Protein AF-A0A7K4FUE3-F1 (afdb_monomer_lite)

Secondary structure (DSSP, 8-state):
-HHHHHHHHHHHHHHHH-TT-SS-----HHHHHHSPEEETTEEGGGB--B-----------HHHHHHH-SS--EEEEEEEEE----TT--HHHHHHHHHH-S---SEEEE--SBHHHHHHHHHHTTPPTT-TTTTGGGS-B-TT-IIIII-B-GGGHHHHHHHHHHHHHHT--SSS----SEEEEEEEEGGGTEEEEEEEE-

Radius of gyration: 16.33 Å; chains: 1; bounding box: 40×31×49 Å

pLDDT: mean 95.99, std 2.75, range [81.12, 98.56]

Structure (mmCIF, N/CA/C/O backbone):
data_AF-A0A7K4FUE3-F1
#
_entry.id   AF-A0A7K4FUE3-F1
#
loop_
_atom_site.group_PDB
_atom_site.id
_atom_site.type_symbol
_atom_site.label_atom_id
_atom_site.label_alt_id
_atom_site.label_comp_id
_atom_site.label_asym_id
_atom_site.label_entity_id
_atom_site.label_seq_id
_atom_site.pdbx_PDB_ins_code
_atom_site.Cartn_x
_atom_site.Cartn_y
_atom_site.Cartn_z
_atom_site.occupancy
_atom_site.B_iso_or_equiv
_atom_site.auth_seq_id
_atom_site.auth_comp_id
_atom_site.auth_asym_id
_atom_site.auth_atom_id
_atom_site.pdbx_PDB_model_num
ATOM 1 N N . TYR A 1 1 ? 15.589 -2.933 -16.780 1.00 88.81 1 TYR A N 1
ATOM 2 C CA . TYR A 1 1 ? 14.125 -2.758 -16.691 1.00 88.81 1 TYR A CA 1
ATOM 3 C C . TYR A 1 1 ? 13.435 -3.934 -16.000 1.00 88.81 1 TYR A C 1
ATOM 5 O O . TYR A 1 1 ? 12.451 -3.694 -15.318 1.00 88.81 1 TYR A O 1
ATOM 13 N N . ASP A 1 2 ? 13.961 -5.166 -16.091 1.00 91.50 2 ASP A N 1
ATOM 14 C CA . ASP A 1 2 ? 13.338 -6.349 -15.463 1.00 91.50 2 ASP A CA 1
ATOM 15 C C . ASP A 1 2 ? 12.994 -6.171 -13.977 1.00 91.50 2 ASP A C 1
ATOM 17 O O . ASP A 1 2 ? 11.925 -6.599 -13.562 1.00 91.50 2 ASP A O 1
ATOM 21 N N . TYR A 1 3 ? 13.839 -5.460 -13.223 1.00 93.94 3 TYR A N 1
ATOM 22 C CA . TYR A 1 3 ? 13.590 -5.101 -11.823 1.00 93.94 3 TYR A CA 1
ATOM 23 C C . TYR A 1 3 ? 12.220 -4.435 -11.585 1.00 93.94 3 TYR A C 1
ATOM 25 O O . TYR A 1 3 ? 11.471 -4.858 -10.713 1.00 93.94 3 TYR A O 1
ATOM 33 N N . PHE A 1 4 ? 11.851 -3.429 -12.387 1.00 95.50 4 PHE A N 1
ATOM 34 C CA . PHE A 1 4 ? 10.572 -2.723 -12.228 1.00 95.50 4 PHE A CA 1
ATOM 35 C C . PHE A 1 4 ? 9.402 -3.480 -12.852 1.00 95.50 4 PHE A C 1
ATOM 37 O O . PHE A 1 4 ? 8.298 -3.448 -12.317 1.00 95.50 4 PHE A O 1
ATOM 44 N N . ALA A 1 5 ? 9.647 -4.197 -13.951 1.00 96.25 5 ALA A N 1
ATOM 45 C CA . ALA A 1 5 ? 8.607 -4.859 -14.733 1.00 96.25 5 ALA A CA 1
ATOM 46 C C . ALA A 1 5 ? 7.863 -5.972 -13.968 1.00 96.25 5 ALA A C 1
ATOM 48 O O . ALA A 1 5 ? 6.750 -6.333 -14.349 1.00 96.25 5 ALA A O 1
ATOM 49 N N . GLN A 1 6 ? 8.448 -6.501 -12.890 1.00 95.75 6 GLN A N 1
ATOM 50 C CA . GLN A 1 6 ? 7.789 -7.474 -12.012 1.00 95.75 6 GLN A CA 1
ATOM 51 C C . GLN A 1 6 ? 6.660 -6.851 -11.183 1.00 95.75 6 GLN A C 1
ATOM 53 O O . GLN A 1 6 ? 5.654 -7.513 -10.928 1.00 95.75 6 GLN A O 1
ATOM 58 N N . TRP A 1 7 ? 6.791 -5.580 -10.783 1.00 98.00 7 TRP A N 1
ATOM 59 C CA . TRP A 1 7 ? 5.820 -4.940 -9.895 1.00 98.00 7 TRP A CA 1
ATOM 60 C C . TRP A 1 7 ? 4.413 -4.876 -10.510 1.00 98.00 7 TRP A C 1
ATOM 62 O O . TRP A 1 7 ? 3.476 -5.374 -9.880 1.00 98.00 7 TRP A O 1
ATOM 72 N N . PRO A 1 8 ? 4.220 -4.378 -11.751 1.00 98.31 8 PRO A N 1
ATOM 73 C CA . PRO A 1 8 ? 2.896 -4.356 -12.363 1.00 98.31 8 PRO A CA 1
ATOM 74 C C . PRO A 1 8 ? 2.295 -5.749 -12.560 1.00 98.31 8 PRO A C 1
ATOM 76 O O . PRO A 1 8 ? 1.100 -5.915 -12.347 1.00 98.31 8 PRO A O 1
ATOM 79 N N . VAL A 1 9 ? 3.101 -6.763 -12.907 1.00 97.81 9 VAL A N 1
ATOM 80 C CA . VAL A 1 9 ? 2.629 -8.157 -13.034 1.00 97.81 9 VAL A CA 1
ATOM 81 C C . VAL A 1 9 ? 1.998 -8.627 -11.722 1.00 97.81 9 VAL A C 1
ATOM 83 O O . VAL A 1 9 ? 0.900 -9.188 -11.721 1.00 97.81 9 VAL A O 1
ATOM 86 N N . TYR A 1 10 ? 2.661 -8.346 -10.599 1.00 96.94 10 TYR A N 1
ATOM 87 C CA . TYR A 1 10 ? 2.185 -8.721 -9.272 1.00 96.94 10 TYR A CA 1
ATOM 88 C C . TYR A 1 10 ? 0.903 -7.977 -8.883 1.00 96.94 10 TYR A C 1
ATOM 90 O O . TYR A 1 10 ? -0.082 -8.584 -8.463 1.00 96.94 10 TYR A O 1
ATOM 98 N N . MET A 1 11 ? 0.882 -6.664 -9.108 1.00 98.31 11 MET A N 1
ATOM 99 C CA . MET A 1 11 ? -0.270 -5.821 -8.798 1.00 98.31 11 MET A CA 1
ATOM 100 C C . MET A 1 11 ? -1.504 -6.174 -9.636 1.00 98.31 11 MET A C 1
ATOM 102 O O . MET A 1 11 ? -2.613 -6.243 -9.111 1.00 98.31 11 MET A O 1
ATOM 106 N N . HIS A 1 12 ? -1.325 -6.464 -10.926 1.00 98.50 12 HIS A N 1
ATOM 107 C CA . HIS A 1 12 ? -2.408 -6.894 -11.812 1.00 98.50 12 HIS A CA 1
ATOM 108 C C . HIS A 1 12 ? -2.938 -8.289 -11.478 1.00 98.50 12 HIS A C 1
ATOM 110 O O . HIS A 1 12 ? -4.134 -8.534 -11.629 1.00 98.50 12 HIS A O 1
ATOM 116 N N . LYS A 1 13 ? -2.089 -9.201 -10.985 1.00 97.94 13 LYS A N 1
ATOM 117 C CA . LYS A 1 13 ? -2.547 -10.496 -10.464 1.00 97.94 13 LYS A CA 1
ATOM 118 C C . LYS A 1 13 ? -3.545 -10.283 -9.324 1.00 97.94 13 LYS A C 1
ATOM 120 O O . LYS A 1 13 ? -4.678 -10.745 -9.422 1.00 97.94 13 LYS A O 1
ATOM 125 N N . TYR A 1 14 ? -3.169 -9.520 -8.299 1.00 98.00 14 TYR A N 1
ATOM 126 C CA . TYR A 1 14 ? -4.047 -9.238 -7.158 1.00 98.00 14 TYR A CA 1
ATOM 127 C C . TYR A 1 14 ? -5.279 -8.414 -7.538 1.00 98.00 14 TYR A C 1
ATOM 129 O O . TYR A 1 14 ? -6.395 -8.731 -7.127 1.00 98.00 14 TYR A O 1
ATOM 137 N N . GLY A 1 15 ? -5.109 -7.398 -8.383 1.00 98.19 15 GLY A N 1
ATOM 138 C CA . GLY A 1 15 ? -6.218 -6.575 -8.852 1.00 98.19 15 GLY A CA 1
ATOM 139 C C . GLY A 1 15 ? -7.218 -7.337 -9.720 1.00 98.19 15 GLY A C 1
ATOM 140 O O . GLY A 1 15 ? -8.406 -7.036 -9.670 1.00 98.19 15 GLY A O 1
ATOM 141 N N . SER A 1 16 ? -6.789 -8.372 -10.450 1.00 98.31 16 SER A N 1
ATOM 142 C CA . SER A 1 16 ? -7.703 -9.232 -11.216 1.00 98.31 16 SER A CA 1
ATOM 143 C C . SER A 1 16 ? -8.672 -10.030 -10.335 1.00 98.31 16 SER A C 1
ATOM 145 O O . SER A 1 16 ? -9.778 -10.344 -10.773 1.00 98.31 16 SER A O 1
ATOM 147 N N . GLU A 1 17 ? -8.292 -10.297 -9.083 1.00 97.69 17 GLU A N 1
ATOM 148 C CA . GLU A 1 17 ? -9.132 -10.954 -8.075 1.00 97.69 17 GLU A CA 1
ATOM 149 C C . GLU A 1 17 ? -10.005 -9.943 -7.308 1.00 97.69 17 GLU A C 1
ATOM 151 O O . GLU A 1 17 ? -10.974 -10.326 -6.655 1.00 97.69 17 GLU A O 1
ATOM 156 N N . ASN A 1 18 ? -9.690 -8.645 -7.375 1.00 98.06 18 ASN A N 1
ATOM 157 C CA . ASN A 1 18 ? -10.381 -7.607 -6.619 1.00 98.06 18 ASN A CA 1
ATOM 158 C C . ASN A 1 18 ? -11.614 -7.073 -7.385 1.00 98.06 18 ASN A C 1
ATOM 160 O O . ASN A 1 18 ? -11.470 -6.361 -8.385 1.00 98.06 18 ASN A O 1
ATOM 164 N N . PRO A 1 19 ? -12.854 -7.309 -6.906 1.00 97.00 19 PRO A N 1
ATOM 165 C CA . PRO A 1 19 ? -14.062 -6.819 -7.569 1.00 97.00 19 PRO A CA 1
ATOM 166 C C . PRO A 1 19 ? -14.173 -5.290 -7.580 1.00 97.00 19 PRO A C 1
ATOM 168 O O . PRO A 1 19 ? -14.970 -4.753 -8.352 1.00 97.00 19 PRO A O 1
ATOM 171 N N . TYR A 1 20 ? -13.385 -4.579 -6.775 1.00 96.31 20 TYR A N 1
ATOM 172 C CA . TYR A 1 20 ? -13.354 -3.122 -6.760 1.00 96.31 20 TYR A CA 1
ATOM 173 C C . TYR A 1 20 ? -12.311 -2.532 -7.718 1.00 96.31 20 TYR A C 1
ATOM 175 O O . TYR A 1 20 ? -12.373 -1.335 -7.989 1.00 96.31 20 TYR A O 1
ATOM 183 N N . ALA A 1 21 ? -11.376 -3.329 -8.248 1.00 97.81 21 ALA A N 1
ATOM 184 C CA . ALA A 1 21 ? -10.308 -2.832 -9.112 1.00 97.81 21 ALA A CA 1
ATOM 185 C C . ALA A 1 21 ? -10.820 -2.187 -10.402 1.00 97.81 21 ALA A C 1
ATOM 187 O O . ALA A 1 21 ? -11.772 -2.658 -11.018 1.00 97.81 21 ALA A O 1
ATOM 188 N N . TYR A 1 22 ? -10.170 -1.099 -10.813 1.00 98.00 22 TYR A N 1
ATOM 189 C CA . TYR A 1 22 ? -10.453 -0.442 -12.084 1.00 98.00 22 TYR A CA 1
ATOM 190 C C . TYR A 1 22 ? -9.983 -1.299 -13.268 1.00 98.00 22 TYR A C 1
ATOM 192 O O . TYR A 1 22 ? -10.738 -1.527 -14.212 1.00 98.00 22 TYR A O 1
ATOM 200 N N . LEU A 1 23 ? -8.763 -1.837 -13.187 1.00 97.94 23 LEU A N 1
ATOM 201 C CA . LEU A 1 23 ? -8.222 -2.784 -14.159 1.00 97.94 23 LEU A CA 1
ATOM 202 C C . LEU A 1 23 ? -8.322 -4.196 -13.574 1.00 97.94 23 LEU A C 1
ATOM 204 O O . LEU A 1 23 ? -7.645 -4.514 -12.601 1.00 97.94 23 LEU A O 1
ATOM 208 N N . LYS A 1 24 ? -9.179 -5.039 -14.159 1.00 97.00 24 LYS A N 1
ATOM 209 C CA . LYS A 1 24 ? -9.483 -6.398 -13.668 1.00 97.00 24 LYS A CA 1
ATOM 210 C C . LYS A 1 24 ? -8.946 -7.478 -14.598 1.00 97.00 24 LYS A C 1
ATOM 212 O O . LYS A 1 24 ? -9.693 -8.318 -15.095 1.00 97.00 24 LYS A O 1
ATOM 217 N N . PHE A 1 25 ? -7.656 -7.420 -14.895 1.00 97.81 25 PHE A N 1
ATOM 218 C CA . PHE A 1 25 ? -7.007 -8.408 -15.747 1.00 97.81 25 PHE A CA 1
ATOM 219 C C . PHE A 1 25 ? -5.550 -8.613 -15.326 1.00 97.81 25 PHE A C 1
ATOM 221 O O . PHE A 1 25 ? -4.880 -7.634 -14.978 1.00 97.81 25 PHE A O 1
ATOM 228 N N . PRO A 1 26 ? -5.047 -9.859 -15.376 1.00 97.81 26 PRO A N 1
ATOM 229 C CA . PRO A 1 26 ? -3.630 -10.127 -15.201 1.00 97.81 26 PRO A CA 1
ATOM 230 C C . PRO A 1 26 ? -2.842 -9.631 -16.420 1.00 97.81 26 PRO A C 1
ATOM 232 O O . PRO A 1 26 ? -3.367 -9.563 -17.533 1.00 97.81 26 PRO A O 1
ATOM 235 N N . VAL A 1 27 ? -1.559 -9.338 -16.222 1.00 97.81 27 VAL A N 1
ATOM 236 C CA . VAL A 1 27 ? -0.607 -9.048 -17.304 1.00 97.81 27 VAL A CA 1
ATOM 237 C C . VAL A 1 27 ? 0.638 -9.898 -17.121 1.00 97.81 27 VAL A C 1
ATOM 239 O O . VAL A 1 27 ? 1.004 -10.224 -15.994 1.00 97.81 27 VAL A O 1
ATOM 242 N N . ASP A 1 28 ? 1.291 -10.263 -18.221 1.00 97.81 28 ASP A N 1
ATOM 243 C CA . ASP A 1 28 ? 2.565 -10.974 -18.178 1.00 97.81 28 ASP A CA 1
ATOM 244 C C . ASP A 1 28 ? 3.759 -10.022 -18.356 1.00 97.81 28 ASP A C 1
ATOM 246 O O . ASP A 1 28 ? 3.634 -8.865 -18.773 1.00 97.81 28 ASP A O 1
ATOM 250 N N . LEU A 1 29 ? 4.952 -10.520 -18.026 1.00 97.50 29 LEU A N 1
ATOM 251 C CA . LEU A 1 29 ? 6.186 -9.737 -18.078 1.00 97.50 29 LEU A CA 1
ATOM 252 C C . LEU A 1 29 ? 6.488 -9.225 -19.494 1.00 97.50 29 LEU A C 1
ATOM 254 O O . LEU A 1 29 ? 7.006 -8.121 -19.657 1.00 97.50 29 LEU A O 1
ATOM 258 N N . LYS A 1 30 ? 6.166 -10.014 -20.527 1.00 98.00 30 LYS A N 1
ATOM 259 C CA . LYS A 1 30 ? 6.371 -9.623 -21.925 1.00 98.00 30 LYS A CA 1
ATOM 260 C C . LYS A 1 30 ? 5.514 -8.405 -22.268 1.00 98.00 30 LYS A C 1
ATOM 262 O O . LYS A 1 30 ? 6.044 -7.418 -22.768 1.00 98.00 30 LYS A O 1
ATOM 267 N N . THR A 1 31 ? 4.23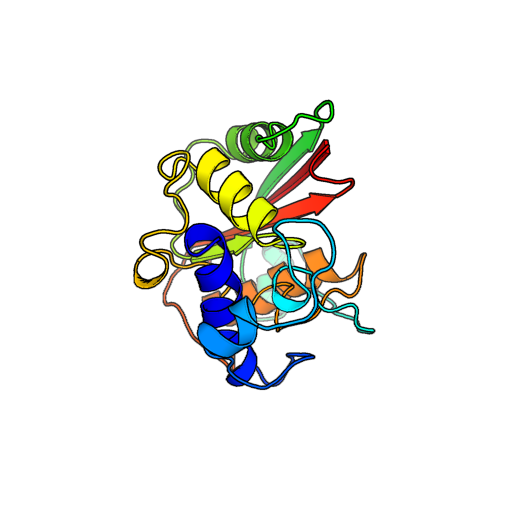2 -8.447 -21.919 1.00 98.06 31 THR A N 1
ATOM 268 C CA . THR A 1 31 ? 3.271 -7.360 -22.124 1.00 98.06 31 THR A CA 1
ATOM 269 C C . THR A 1 31 ? 3.741 -6.086 -21.437 1.00 98.06 31 THR A C 1
ATOM 271 O O . THR A 1 31 ? 3.777 -5.032 -22.067 1.00 98.06 31 THR A O 1
ATOM 274 N N . VAL A 1 32 ? 4.189 -6.172 -20.180 1.00 98.19 32 VAL A N 1
ATOM 275 C CA . VAL A 1 32 ? 4.735 -5.014 -19.454 1.00 98.19 32 VAL A CA 1
ATOM 276 C C . VAL A 1 32 ? 5.953 -4.435 -20.183 1.00 98.19 32 VAL A C 1
ATOM 278 O O . VAL A 1 32 ? 5.987 -3.236 -20.465 1.00 98.19 32 VAL A O 1
ATOM 281 N N . LYS A 1 33 ? 6.911 -5.282 -20.581 1.00 97.56 33 LYS A N 1
ATOM 282 C CA . LYS A 1 33 ? 8.150 -4.887 -21.277 1.00 97.56 33 LYS A CA 1
ATOM 283 C C . LYS A 1 33 ? 7.958 -4.361 -22.694 1.00 97.56 33 LYS A C 1
ATOM 285 O O . LYS A 1 33 ? 8.812 -3.613 -23.158 1.00 97.56 33 LYS A O 1
ATOM 290 N N . GLU A 1 34 ? 6.886 -4.735 -23.376 1.00 97.50 34 GLU A N 1
ATOM 291 C CA . GLU A 1 34 ? 6.583 -4.286 -24.741 1.00 97.50 34 GLU A CA 1
ATOM 292 C C . GLU A 1 34 ? 5.573 -3.129 -24.771 1.00 97.50 34 GLU A C 1
ATOM 294 O O . GLU A 1 34 ? 5.392 -2.495 -25.808 1.00 97.50 34 GLU A O 1
ATOM 299 N N . SER A 1 35 ? 4.952 -2.807 -23.632 1.00 98.00 35 SER A N 1
ATOM 300 C CA . SER A 1 35 ? 3.953 -1.743 -23.524 1.00 98.00 35 SER A CA 1
ATOM 301 C C . SER A 1 35 ? 4.510 -0.346 -23.811 1.00 98.00 35 SER A C 1
ATOM 303 O O . SER A 1 35 ? 5.719 -0.122 -23.798 1.00 98.00 35 SER A O 1
ATOM 305 N N . GLN A 1 36 ? 3.629 0.620 -24.074 1.00 98.19 36 GLN A N 1
ATOM 306 C CA . GLN A 1 36 ? 4.021 1.982 -24.439 1.00 98.19 36 GLN A CA 1
ATOM 307 C C . GLN A 1 36 ? 5.024 2.591 -23.444 1.00 98.19 36 GLN A C 1
ATOM 309 O O . GLN A 1 36 ? 4.783 2.614 -22.235 1.00 98.19 36 GLN A O 1
ATOM 314 N N . LEU A 1 37 ? 6.130 3.122 -23.972 1.00 98.06 37 LEU A N 1
ATOM 315 C CA . LEU A 1 37 ? 7.091 3.902 -23.198 1.00 98.06 37 LEU A CA 1
ATOM 316 C C . LEU A 1 37 ? 6.449 5.227 -22.774 1.00 98.06 37 LEU A C 1
ATOM 318 O O . LEU A 1 37 ? 5.882 5.932 -23.609 1.00 98.06 37 LEU A O 1
ATOM 322 N N . VAL A 1 38 ? 6.558 5.567 -21.491 1.00 97.50 38 VAL A N 1
ATOM 323 C CA . VAL A 1 38 ? 6.063 6.840 -20.946 1.00 97.50 38 VAL A CA 1
ATOM 324 C C . VAL A 1 38 ? 7.232 7.786 -20.699 1.00 97.50 38 VAL A C 1
ATOM 326 O O . VAL A 1 38 ? 7.231 8.917 -21.176 1.00 97.50 38 VAL A O 1
ATOM 329 N N . SER A 1 39 ? 8.251 7.314 -19.982 1.00 95.81 39 SER A N 1
ATOM 330 C CA . SER A 1 39 ? 9.477 8.056 -19.688 1.00 95.81 39 SER A CA 1
ATOM 331 C C . SER A 1 39 ? 10.572 7.045 -19.411 1.00 95.81 39 SER A C 1
ATOM 333 O O . SER A 1 39 ? 10.433 6.281 -18.465 1.00 95.81 39 SER A O 1
ATOM 335 N N . ASP A 1 40 ? 11.613 6.988 -20.244 1.00 95.38 40 ASP A N 1
ATOM 336 C CA . ASP A 1 40 ? 12.637 5.944 -20.141 1.00 95.38 40 ASP A CA 1
ATOM 337 C C . ASP A 1 40 ? 13.197 5.821 -18.706 1.00 95.38 40 ASP A C 1
ATOM 339 O O . ASP A 1 40 ? 13.621 6.831 -18.140 1.00 95.38 40 ASP A O 1
ATOM 343 N N . PRO A 1 41 ? 13.173 4.622 -18.082 1.00 94.12 41 PRO A N 1
ATOM 344 C CA . PRO A 1 41 ? 12.782 3.310 -18.626 1.00 94.12 41 PRO A CA 1
ATOM 345 C C . PRO A 1 41 ? 11.321 2.885 -18.351 1.00 94.12 41 PRO A C 1
ATOM 347 O O . PRO A 1 41 ? 10.943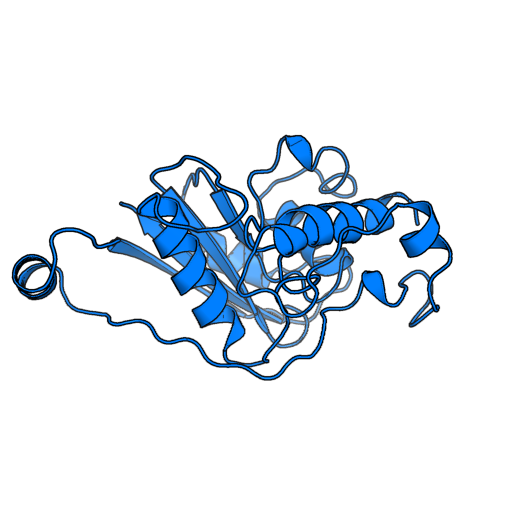 1.760 -18.675 1.00 94.12 41 PRO A O 1
ATOM 350 N N . LEU A 1 42 ? 10.517 3.728 -17.703 1.00 96.19 42 LEU A N 1
ATOM 351 C CA . LEU A 1 42 ? 9.143 3.454 -17.280 1.00 96.19 42 LEU A CA 1
ATOM 352 C C . LEU A 1 42 ? 8.160 3.387 -18.454 1.00 96.19 42 LEU A C 1
ATOM 354 O O . LEU A 1 42 ? 8.149 4.222 -19.370 1.00 96.19 42 LEU A O 1
ATOM 358 N N . ARG A 1 43 ? 7.269 2.402 -18.377 1.00 98.06 43 ARG A N 1
ATOM 359 C CA . ARG A 1 43 ? 6.213 2.137 -19.355 1.00 98.06 43 ARG A CA 1
ATOM 360 C C . ARG A 1 43 ? 4.836 2.321 -18.734 1.00 98.06 43 ARG A C 1
ATOM 362 O O . ARG A 1 43 ? 4.709 2.566 -17.538 1.00 98.06 43 ARG A O 1
ATOM 369 N N . ILE A 1 44 ? 3.787 2.214 -19.543 1.00 97.75 44 ILE A N 1
ATOM 370 C CA . ILE A 1 44 ? 2.420 2.536 -19.112 1.00 97.75 44 ILE A CA 1
ATOM 371 C C . ILE A 1 44 ? 1.966 1.717 -17.895 1.00 97.75 44 ILE A C 1
ATOM 373 O O . ILE A 1 44 ? 1.359 2.278 -16.986 1.00 97.75 44 ILE A O 1
ATOM 377 N N . PHE A 1 45 ? 2.343 0.437 -17.813 1.00 98.12 45 PHE A N 1
ATOM 378 C CA . PHE A 1 45 ? 2.028 -0.419 -16.663 1.00 98.12 45 PHE A CA 1
ATOM 379 C C . PHE A 1 45 ? 2.785 -0.040 -15.382 1.00 98.12 45 PHE A C 1
ATOM 381 O O . PHE A 1 45 ? 2.351 -0.398 -14.291 1.00 98.12 45 PHE A O 1
ATOM 388 N N . ASP A 1 46 ? 3.880 0.718 -15.479 1.00 98.06 46 ASP A N 1
ATOM 389 C CA . ASP A 1 46 ? 4.568 1.245 -14.299 1.00 98.06 46 ASP A CA 1
ATOM 390 C C . ASP A 1 46 ? 3.847 2.441 -13.684 1.00 98.06 46 ASP A C 1
ATOM 392 O O . ASP A 1 46 ? 4.176 2.840 -12.566 1.00 98.06 46 ASP A O 1
ATOM 396 N N . THR A 1 47 ? 2.878 3.028 -14.386 1.00 97.31 47 THR A N 1
ATOM 397 C CA . THR A 1 47 ? 2.111 4.187 -13.927 1.00 97.31 47 THR A CA 1
ATOM 398 C C . THR A 1 47 ? 0.812 3.745 -13.262 1.00 97.31 47 THR A C 1
ATOM 400 O O . THR A 1 47 ? 0.220 2.733 -13.623 1.00 97.31 47 THR A O 1
ATOM 403 N N . ALA A 1 48 ? 0.380 4.470 -12.234 1.00 96.62 48 ALA A N 1
ATOM 404 C CA . ALA A 1 48 ? -0.912 4.226 -11.611 1.00 96.62 48 ALA A CA 1
ATOM 405 C C . ALA A 1 48 ? -2.073 4.479 -12.582 1.00 96.62 48 ALA A C 1
ATOM 407 O O . ALA A 1 48 ? -2.088 5.477 -13.310 1.00 96.62 48 ALA A O 1
ATOM 408 N N . ALA A 1 49 ? -3.082 3.612 -12.540 1.00 95.06 49 ALA A N 1
ATOM 409 C CA . ALA A 1 49 ? -4.246 3.722 -13.402 1.00 95.06 49 ALA A CA 1
ATOM 410 C C . ALA A 1 49 ? -5.178 4.830 -12.892 1.00 95.06 49 ALA A C 1
ATOM 412 O O . ALA A 1 49 ? -5.924 4.635 -11.933 1.00 95.06 49 ALA A O 1
ATOM 413 N N . ARG A 1 50 ? -5.134 6.013 -13.519 1.00 94.12 50 ARG A N 1
ATOM 414 C CA . ARG A 1 50 ? -6.061 7.118 -13.216 1.00 94.12 50 ARG A CA 1
ATOM 415 C C . ARG A 1 50 ? -7.502 6.628 -13.365 1.00 94.12 50 ARG A C 1
ATOM 417 O O . ARG A 1 50 ? -7.866 6.102 -14.413 1.00 94.12 50 ARG A O 1
ATOM 424 N N . ALA A 1 51 ? -8.291 6.797 -12.312 1.00 94.62 51 ALA A N 1
ATOM 425 C CA . ALA A 1 51 ? -9.656 6.300 -12.241 1.00 94.62 51 ALA A CA 1
ATOM 426 C C . ALA A 1 51 ? -10.517 7.237 -11.394 1.00 94.62 51 ALA A C 1
ATOM 428 O O . ALA A 1 51 ? -10.009 7.868 -10.467 1.00 94.62 51 ALA A O 1
ATOM 429 N N . ASP A 1 52 ? -11.814 7.274 -11.677 1.00 96.50 52 ASP A N 1
ATOM 430 C CA . ASP A 1 52 ? -12.796 7.905 -10.800 1.00 96.50 52 ASP A CA 1
ATOM 431 C C . ASP A 1 52 ? -13.217 6.929 -9.697 1.00 96.50 52 ASP A C 1
ATOM 433 O O . ASP A 1 52 ? -13.270 5.712 -9.901 1.00 96.50 52 ASP A O 1
ATOM 437 N N . GLY A 1 53 ? -13.544 7.450 -8.515 1.00 95.81 53 GLY A N 1
ATOM 438 C CA . GLY A 1 53 ? -14.073 6.623 -7.440 1.00 95.81 53 GLY A CA 1
ATOM 439 C C . GLY A 1 53 ? -14.130 7.308 -6.079 1.00 95.81 53 GLY A C 1
ATOM 440 O O . GLY A 1 53 ? -13.635 8.419 -5.897 1.00 95.81 53 GLY A O 1
ATOM 441 N N . ALA A 1 54 ? -14.764 6.630 -5.125 1.00 96.75 54 ALA A N 1
ATOM 442 C CA . ALA A 1 54 ? -14.963 7.105 -3.763 1.00 96.75 54 ALA A CA 1
ATOM 443 C C . ALA A 1 54 ? -14.891 5.944 -2.764 1.00 96.75 54 ALA A C 1
ATOM 445 O O . ALA A 1 54 ? -15.219 4.802 -3.081 1.00 96.75 54 ALA A O 1
ATOM 446 N N . SER A 1 55 ? -14.447 6.250 -1.548 1.00 96.12 55 SER A N 1
ATOM 447 C CA . SER A 1 55 ? -14.446 5.337 -0.407 1.00 96.12 55 SER A CA 1
ATOM 448 C C . SER A 1 55 ? -14.739 6.139 0.850 1.00 96.12 55 SER A C 1
ATOM 450 O O . SER A 1 55 ? -14.455 7.337 0.913 1.00 96.12 55 SER A O 1
ATOM 452 N N . ALA A 1 56 ? -15.323 5.479 1.838 1.00 96.44 56 ALA A N 1
ATOM 453 C CA . ALA A 1 56 ? -15.676 6.073 3.110 1.00 96.44 56 ALA A CA 1
ATOM 454 C C . ALA A 1 56 ? -15.313 5.115 4.242 1.00 96.44 56 ALA A C 1
ATOM 456 O O . ALA A 1 56 ? -15.399 3.894 4.099 1.00 96.44 56 ALA A O 1
ATOM 457 N N . ILE A 1 57 ? -14.942 5.693 5.380 1.00 95.69 57 ILE A N 1
ATOM 458 C CA . ILE A 1 57 ? -14.735 4.980 6.636 1.00 95.69 57 ILE A CA 1
ATOM 459 C C . ILE A 1 57 ? -15.572 5.653 7.720 1.00 95.69 57 ILE A C 1
ATOM 461 O O . ILE A 1 57 ? -15.690 6.878 7.753 1.00 95.69 57 ILE A O 1
ATOM 465 N N . LEU A 1 58 ? -16.149 4.851 8.612 1.00 95.19 58 LEU A N 1
ATOM 466 C CA . LEU A 1 58 ? -16.793 5.340 9.825 1.00 95.19 58 LEU A CA 1
ATOM 467 C C . LEU A 1 58 ? -15.816 5.167 10.985 1.00 95.19 58 LEU A C 1
ATOM 469 O O . LEU A 1 58 ? -15.439 4.046 11.317 1.00 95.19 58 LEU A O 1
ATOM 473 N N . MET A 1 59 ? -15.415 6.277 11.600 1.00 95.69 59 MET A N 1
ATOM 474 C CA . MET A 1 59 ? -14.532 6.273 12.764 1.00 95.69 59 MET A CA 1
ATOM 475 C C . MET A 1 59 ? -15.283 6.727 14.007 1.00 95.69 59 MET A C 1
ATOM 477 O O . MET A 1 59 ? -16.138 7.608 13.958 1.00 95.69 59 MET A O 1
ATOM 481 N N . THR A 1 60 ? -14.936 6.128 15.138 1.00 95.56 60 THR A N 1
ATOM 482 C CA . THR A 1 60 ? -15.498 6.446 16.447 1.00 95.56 60 THR A CA 1
ATOM 483 C C . THR A 1 60 ? -14.476 6.118 17.531 1.00 95.56 60 THR A C 1
ATOM 485 O O . THR A 1 60 ? -13.510 5.393 17.291 1.00 95.56 60 THR A O 1
ATOM 488 N N . ASN A 1 61 ? -14.691 6.631 18.740 1.00 95.19 61 ASN A N 1
ATOM 489 C CA . ASN A 1 61 ? -13.982 6.133 19.912 1.00 95.19 61 ASN A CA 1
ATOM 490 C C . ASN A 1 61 ? -14.374 4.672 20.217 1.00 95.19 61 ASN A C 1
ATOM 492 O O . ASN A 1 61 ? -15.421 4.185 19.780 1.00 95.19 61 ASN A O 1
ATOM 496 N N . GLU A 1 62 ? -13.533 3.983 20.991 1.00 91.62 62 GLU A N 1
ATOM 497 C CA . GLU A 1 62 ? -13.717 2.563 21.311 1.00 91.62 62 GLU A CA 1
ATOM 498 C C . GLU A 1 62 ? -15.002 2.291 22.114 1.00 91.62 62 GLU A C 1
ATOM 500 O O . GLU A 1 62 ? -15.638 1.258 21.912 1.00 91.62 62 GLU A O 1
ATOM 505 N N . GLU A 1 63 ? -15.415 3.211 22.993 1.00 92.88 63 GLU A N 1
ATOM 506 C CA . GLU A 1 63 ? -16.612 3.035 23.825 1.00 92.88 63 GLU A CA 1
ATOM 507 C C . GLU A 1 63 ? -17.893 2.982 22.981 1.00 92.88 63 GLU A C 1
ATOM 509 O O . GLU A 1 63 ? -18.727 2.093 23.159 1.00 92.88 63 GLU A O 1
ATOM 514 N N . LEU A 1 64 ? -18.049 3.919 22.046 1.00 93.75 64 LEU A N 1
ATOM 515 C CA . LEU A 1 64 ? -19.185 3.962 21.134 1.00 93.75 64 LEU A CA 1
ATOM 516 C C . LEU A 1 64 ? -19.055 2.900 20.034 1.00 93.75 64 LEU A C 1
ATOM 518 O O . LEU A 1 64 ? -20.052 2.281 19.677 1.00 93.75 64 LEU A O 1
ATOM 522 N N . GLY A 1 65 ? -17.841 2.621 19.549 1.00 90.69 65 GLY A N 1
ATOM 523 C CA . GLY A 1 65 ? -17.595 1.597 18.527 1.00 90.69 65 GLY A CA 1
ATOM 524 C C . GLY A 1 65 ? -18.091 0.216 18.941 1.00 90.69 65 GLY A C 1
ATOM 525 O O . GLY A 1 65 ? -18.831 -0.411 18.185 1.00 90.69 65 GLY A O 1
ATOM 526 N N . LYS A 1 66 ? -17.807 -0.191 20.185 1.00 91.19 66 LYS A N 1
ATOM 527 C CA . LYS A 1 66 ? -18.297 -1.453 20.767 1.00 91.19 66 LYS A CA 1
ATOM 528 C C . LYS A 1 66 ? -19.823 -1.550 20.842 1.00 91.19 66 LYS A C 1
ATOM 530 O O . LYS A 1 66 ? -20.351 -2.653 20.866 1.00 91.19 66 LYS A O 1
ATOM 535 N N . LYS A 1 67 ? -20.536 -0.417 20.892 1.00 94.38 67 LYS A N 1
ATOM 536 C CA . LYS A 1 67 ? -22.010 -0.373 20.887 1.00 94.38 67 LYS A CA 1
ATOM 537 C C . LYS A 1 67 ? -22.593 -0.461 19.470 1.00 94.38 67 LYS A C 1
ATOM 539 O O . LYS A 1 67 ? -23.764 -0.791 19.331 1.00 94.38 67 LYS A O 1
ATOM 544 N N . ILE A 1 68 ? -21.806 -0.138 18.438 1.00 93.00 68 ILE A N 1
ATOM 545 C CA . ILE A 1 68 ? -22.238 -0.114 17.030 1.00 93.00 68 ILE A CA 1
ATOM 546 C C . ILE A 1 68 ? -21.958 -1.452 16.335 1.00 93.00 68 ILE A C 1
ATOM 548 O O . ILE A 1 68 ? -22.795 -1.927 15.572 1.00 93.00 68 ILE A O 1
ATOM 552 N N . SER A 1 69 ? -20.780 -2.045 16.552 1.00 91.50 69 SER A N 1
ATOM 553 C CA . SER A 1 69 ? -20.346 -3.269 15.869 1.00 91.50 69 SER A CA 1
ATOM 554 C C . SER A 1 69 ? -19.333 -4.043 16.710 1.00 91.50 69 SER A C 1
ATOM 556 O O . SER A 1 69 ? -18.486 -3.448 17.372 1.00 91.50 69 SER A O 1
ATOM 558 N N . GLU A 1 70 ? -19.370 -5.373 16.624 1.00 88.12 70 GLU A N 1
ATOM 559 C CA . GLU A 1 70 ? -18.318 -6.260 17.147 1.00 88.12 70 GLU A CA 1
ATOM 560 C C . GLU A 1 70 ? -17.175 -6.470 16.135 1.00 88.12 70 GLU A C 1
ATOM 562 O O . GLU A 1 70 ? -16.082 -6.895 16.498 1.00 88.12 70 GLU A O 1
ATOM 567 N N . ASN A 1 71 ? -17.407 -6.132 14.862 1.00 91.31 71 ASN A N 1
ATOM 568 C CA . ASN A 1 71 ? -16.435 -6.239 13.778 1.00 91.31 71 ASN A CA 1
ATOM 569 C C . ASN A 1 71 ? -15.864 -4.854 13.467 1.00 91.31 71 ASN A C 1
ATOM 571 O O . ASN A 1 71 ? -16.396 -4.128 12.624 1.00 91.31 71 ASN A O 1
ATOM 575 N N . TYR A 1 72 ? -14.802 -4.478 14.175 1.00 94.06 72 TYR A N 1
ATOM 576 C CA . TYR A 1 72 ? -14.080 -3.225 13.972 1.00 94.06 72 TYR A CA 1
ATOM 577 C C . TYR A 1 72 ? -12.565 -3.454 14.000 1.00 94.06 72 TYR A C 1
ATOM 579 O O . TYR A 1 72 ? -12.086 -4.482 14.469 1.00 94.06 72 TYR A O 1
ATOM 587 N N . VAL A 1 73 ? -11.817 -2.476 13.491 1.00 96.69 73 VAL A N 1
ATOM 588 C CA . VAL A 1 73 ? -10.350 -2.438 13.513 1.00 96.69 73 VAL A CA 1
ATOM 589 C C . VAL A 1 73 ? -9.924 -1.162 14.231 1.00 96.69 73 VAL A C 1
ATOM 591 O O . VAL A 1 73 ? -10.534 -0.106 14.049 1.00 96.69 73 VAL A O 1
ATOM 594 N N . LYS A 1 74 ? -8.900 -1.247 15.078 1.00 96.69 74 LYS A N 1
ATOM 595 C CA . LYS A 1 74 ? -8.387 -0.116 15.854 1.00 96.69 74 LYS A CA 1
ATOM 596 C C . LYS A 1 74 ? -7.294 0.610 15.083 1.00 96.69 74 LYS A C 1
ATOM 598 O O . LYS A 1 74 ? -6.356 -0.017 14.600 1.00 96.69 74 LYS A O 1
ATOM 603 N N . VAL A 1 75 ? -7.356 1.939 15.065 1.00 97.19 75 VAL A N 1
ATOM 604 C CA . VAL A 1 75 ? -6.208 2.781 14.702 1.00 97.19 75 VAL A CA 1
ATOM 605 C C . VAL A 1 75 ? -5.283 2.851 15.915 1.00 97.19 75 VAL A C 1
ATOM 607 O O . VAL A 1 75 ? -5.654 3.399 16.951 1.00 97.19 75 VAL A O 1
ATOM 610 N N . LYS A 1 76 ? -4.096 2.254 15.814 1.00 96.25 76 LYS A N 1
ATOM 611 C CA . LYS A 1 76 ? -3.131 2.162 16.920 1.00 96.25 76 LYS A CA 1
ATOM 612 C C . LYS A 1 76 ? -2.184 3.338 16.977 1.00 96.25 76 LYS A C 1
ATOM 614 O O . LYS A 1 76 ? -1.831 3.781 18.064 1.00 96.25 76 LYS A O 1
ATOM 619 N N . ALA A 1 77 ? -1.766 3.805 15.812 1.00 96.50 77 ALA A N 1
ATOM 620 C CA . ALA A 1 77 ? -0.875 4.935 15.676 1.00 96.50 77 ALA A CA 1
ATOM 621 C C . ALA A 1 77 ? -1.052 5.554 14.290 1.00 96.50 77 ALA A C 1
ATOM 623 O O . ALA A 1 77 ? -1.377 4.860 13.323 1.00 96.50 77 ALA A O 1
ATOM 624 N N . VAL A 1 78 ? -0.834 6.862 14.222 1.00 97.12 78 VAL A N 1
ATOM 625 C CA . VAL A 1 78 ? -0.788 7.630 12.981 1.00 97.12 78 VAL A CA 1
ATOM 626 C C . VAL A 1 78 ? 0.521 8.396 12.986 1.00 97.12 78 VAL A C 1
ATOM 628 O O . VAL A 1 78 ? 0.856 9.039 13.981 1.00 97.12 78 VAL A O 1
ATOM 631 N N . GLY A 1 79 ? 1.251 8.305 11.886 1.00 97.50 79 GLY A N 1
ATOM 632 C CA . GLY A 1 79 ? 2.504 8.993 11.670 1.00 97.50 79 GLY A CA 1
ATOM 633 C C . GLY A 1 79 ? 2.400 9.938 10.491 1.00 97.50 79 GLY A C 1
ATOM 634 O O . GLY A 1 79 ? 1.640 9.713 9.547 1.00 97.50 79 GLY A O 1
ATOM 635 N N . PHE A 1 80 ? 3.164 11.018 10.558 1.00 97.69 80 PHE A N 1
ATOM 636 C CA . PHE A 1 80 ? 3.237 12.010 9.500 1.00 97.69 80 PHE A CA 1
ATOM 637 C C . PHE A 1 80 ? 4.635 12.603 9.448 1.00 97.69 80 PHE A C 1
ATOM 639 O O . PHE A 1 80 ? 5.262 12.845 10.482 1.00 97.69 80 PHE A O 1
ATOM 646 N N . SER A 1 81 ? 5.115 12.857 8.238 1.00 98.06 81 SER A N 1
ATOM 647 C CA . SER A 1 81 ? 6.356 13.580 8.026 1.00 98.06 81 SER A CA 1
ATOM 648 C C . SER A 1 81 ? 6.370 14.234 6.653 1.00 98.06 81 SER A C 1
ATOM 650 O O . SER A 1 81 ? 5.743 13.756 5.706 1.00 98.06 81 SER A O 1
ATOM 652 N N . THR A 1 82 ? 7.130 15.320 6.567 1.00 97.94 82 THR A N 1
ATOM 653 C CA . THR A 1 82 ? 7.453 16.013 5.325 1.00 97.94 82 THR A CA 1
ATOM 654 C C . THR A 1 82 ? 8.963 16.052 5.135 1.00 97.94 82 THR A C 1
ATOM 656 O O . THR A 1 82 ? 9.710 16.162 6.109 1.00 97.94 82 THR A O 1
ATOM 659 N N . SER A 1 83 ? 9.42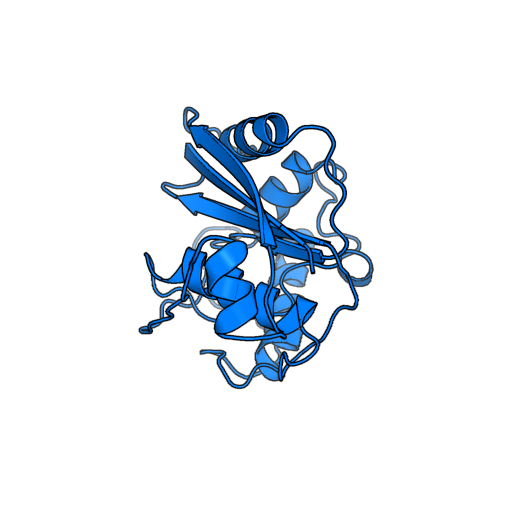0 16.044 3.891 1.00 96.94 83 SER A N 1
ATOM 660 C CA . SER A 1 83 ? 10.819 16.216 3.514 1.00 96.94 83 SER A CA 1
ATOM 661 C C . SER A 1 83 ? 10.948 17.033 2.235 1.00 96.94 83 SER A C 1
ATOM 663 O O . SER A 1 83 ? 10.002 17.176 1.464 1.00 96.94 83 SER A O 1
ATOM 665 N N . GLU A 1 84 ? 12.157 17.522 1.971 1.00 95.56 84 GLU A N 1
ATOM 666 C CA . GLU A 1 84 ? 12.507 17.993 0.633 1.00 95.56 84 GLU A CA 1
ATOM 667 C C . GLU A 1 84 ? 12.447 16.837 -0.376 1.00 95.56 84 GLU A C 1
ATOM 669 O O . GLU A 1 84 ? 12.600 15.662 -0.019 1.00 95.56 84 GLU A O 1
ATOM 674 N N . PHE A 1 85 ? 12.228 17.178 -1.645 1.00 95.06 85 PHE A N 1
ATOM 675 C CA . PHE A 1 85 ? 12.262 16.208 -2.732 1.00 95.06 85 PHE A CA 1
ATOM 676 C C . PHE A 1 85 ? 13.684 15.678 -2.927 1.00 95.06 85 PHE A C 1
ATOM 678 O O . PHE A 1 85 ? 14.639 16.453 -3.019 1.00 95.06 85 PHE A O 1
ATOM 685 N N . ARG A 1 86 ? 13.824 14.355 -3.038 1.00 93.81 86 ARG A N 1
ATOM 686 C CA . ARG A 1 86 ? 15.107 13.692 -3.277 1.00 93.81 86 ARG A CA 1
ATOM 687 C C . ARG A 1 86 ? 14.960 12.595 -4.319 1.00 93.81 86 ARG A C 1
ATOM 689 O O . ARG A 1 86 ? 13.951 11.902 -4.389 1.00 93.81 86 ARG A O 1
ATOM 696 N N . ILE A 1 87 ? 15.987 12.445 -5.150 1.00 93.56 87 ILE A N 1
ATOM 697 C CA . ILE A 1 87 ? 16.027 11.394 -6.166 1.00 93.56 87 ILE A CA 1
ATOM 698 C C . ILE A 1 87 ? 16.507 10.101 -5.508 1.00 93.56 87 ILE A C 1
ATOM 700 O O . ILE A 1 87 ? 17.580 10.068 -4.909 1.00 93.56 87 ILE A O 1
ATOM 704 N N . GLY A 1 88 ? 15.736 9.027 -5.676 1.00 94.31 88 GLY A N 1
ATOM 705 C CA . GLY A 1 88 ? 16.118 7.687 -5.232 1.00 94.31 88 GLY A CA 1
ATOM 706 C C . GLY A 1 88 ? 15.891 7.412 -3.745 1.00 94.31 88 GLY A C 1
ATOM 707 O O . GLY A 1 88 ? 16.417 6.431 -3.236 1.00 94.31 88 GLY A O 1
ATOM 708 N N . GLU A 1 89 ? 15.146 8.247 -3.031 1.00 95.75 89 GLU A N 1
ATOM 709 C CA . GLU A 1 89 ? 14.739 8.017 -1.639 1.00 95.75 89 GLU A CA 1
ATOM 710 C C . GLU A 1 89 ? 13.440 8.777 -1.358 1.00 95.75 89 GLU A C 1
ATOM 712 O O . GLU A 1 89 ? 13.098 9.711 -2.086 1.00 95.75 89 GLU A O 1
ATOM 717 N N . ILE A 1 90 ? 12.713 8.377 -0.315 1.00 97.69 90 ILE A N 1
ATOM 718 C CA . ILE A 1 90 ? 11.484 9.045 0.132 1.00 97.69 90 ILE A CA 1
ATOM 719 C C . ILE A 1 90 ? 11.604 9.290 1.645 1.00 97.69 90 ILE A C 1
ATOM 721 O O . ILE A 1 90 ? 10.981 8.589 2.447 1.00 97.69 90 ILE A O 1
ATOM 725 N N . PRO A 1 91 ? 12.397 10.291 2.078 1.00 97.31 91 PRO A N 1
ATOM 726 C CA . PRO A 1 91 ? 12.723 10.474 3.495 1.00 97.31 91 PRO A CA 1
ATOM 727 C C . PRO A 1 91 ? 11.498 10.749 4.370 1.00 97.31 91 PRO A C 1
ATOM 729 O O . PRO A 1 91 ? 11.502 10.426 5.557 1.00 97.31 91 PRO A O 1
ATOM 732 N N . SER A 1 92 ? 10.439 11.323 3.792 1.00 98.19 92 SER A N 1
ATOM 733 C CA . SER A 1 92 ? 9.156 11.506 4.469 1.00 98.19 92 SER A CA 1
ATOM 734 C C . SER A 1 92 ? 8.556 10.173 4.937 1.00 98.19 92 SER A C 1
ATOM 736 O O . SER A 1 92 ? 8.026 10.103 6.042 1.00 98.19 92 SER A O 1
ATOM 738 N N . VAL A 1 93 ? 8.696 9.080 4.177 1.00 97.69 93 VAL A N 1
ATOM 739 C CA . VAL A 1 93 ? 8.215 7.750 4.587 1.00 97.69 93 VAL A CA 1
ATOM 740 C C . VAL A 1 93 ? 9.003 7.262 5.795 1.00 97.69 93 VAL A C 1
ATOM 742 O O . VAL A 1 93 ? 8.397 6.895 6.800 1.00 97.69 93 VAL A O 1
ATOM 745 N N . HIS A 1 94 ? 10.335 7.340 5.756 1.00 95.75 94 HIS A N 1
ATOM 746 C CA . HIS A 1 94 ? 11.173 6.985 6.902 1.00 95.75 94 HIS A CA 1
ATOM 747 C C . HIS A 1 94 ? 10.834 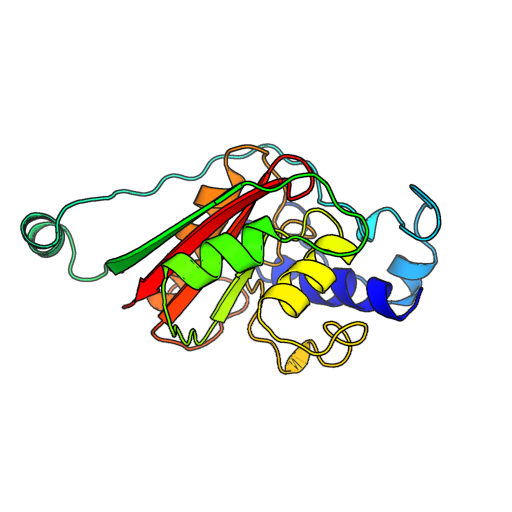7.815 8.148 1.00 95.75 94 HIS A C 1
ATOM 749 O O . HIS A 1 94 ? 10.677 7.278 9.247 1.00 95.75 94 HIS A O 1
ATOM 755 N N . GLY A 1 95 ? 10.667 9.129 7.976 1.00 97.06 95 GLY A N 1
ATOM 756 C CA . GLY A 1 95 ? 10.271 10.041 9.044 1.00 97.06 95 GLY A CA 1
ATOM 757 C C . GLY A 1 95 ? 8.916 9.671 9.645 1.00 97.06 95 GLY A C 1
ATOM 758 O O . GLY A 1 95 ? 8.802 9.563 10.865 1.00 97.06 95 GLY A O 1
ATOM 759 N N . ALA A 1 96 ? 7.910 9.409 8.808 1.00 97.62 96 ALA A N 1
ATOM 760 C CA . ALA A 1 96 ? 6.573 9.032 9.253 1.00 97.62 96 ALA A CA 1
ATOM 761 C C . ALA A 1 96 ? 6.577 7.671 9.970 1.00 97.62 96 ALA A C 1
ATOM 763 O O . ALA A 1 96 ? 5.964 7.538 11.028 1.00 97.62 96 ALA A O 1
ATOM 764 N N . LEU A 1 97 ? 7.319 6.679 9.467 1.00 96.56 97 LEU A N 1
ATOM 765 C CA . LEU A 1 97 ? 7.487 5.380 10.130 1.00 96.56 97 LEU A CA 1
ATOM 766 C C . LEU A 1 97 ? 8.130 5.525 11.512 1.00 96.56 97 LEU A C 1
ATOM 768 O O . LEU A 1 97 ? 7.635 4.956 12.481 1.00 96.56 97 LEU A O 1
ATOM 772 N N . LYS A 1 98 ? 9.171 6.356 11.638 1.00 95.50 98 LYS A N 1
ATOM 773 C CA . LYS A 1 98 ? 9.851 6.600 12.918 1.00 95.50 98 LYS A CA 1
ATOM 774 C C . LYS A 1 98 ? 8.914 7.158 13.992 1.00 95.50 98 LYS A C 1
ATOM 776 O O . LYS A 1 98 ? 9.092 6.840 15.167 1.00 95.50 98 LYS A O 1
ATOM 781 N N . THR A 1 99 ? 7.908 7.953 13.616 1.00 95.12 99 THR A N 1
ATOM 782 C CA . THR A 1 99 ? 6.915 8.471 14.579 1.00 95.12 99 THR A CA 1
ATOM 783 C C . THR A 1 99 ? 6.002 7.387 15.156 1.00 95.12 99 THR A C 1
ATOM 785 O O . THR A 1 99 ? 5.470 7.574 16.248 1.00 95.12 99 THR A O 1
ATOM 788 N N . LEU A 1 100 ? 5.857 6.242 14.477 1.00 93.88 100 LEU A N 1
ATOM 789 C CA . LEU A 1 100 ? 5.100 5.096 14.987 1.00 93.88 100 LEU A CA 1
ATOM 790 C C . LEU A 1 100 ? 5.885 4.281 16.033 1.00 93.88 100 LEU A C 1
ATOM 792 O O . LEU A 1 100 ? 5.281 3.520 16.787 1.00 93.88 100 LEU A O 1
ATOM 796 N N . GLY A 1 101 ? 7.213 4.437 16.089 1.00 88.19 101 GLY A N 1
ATOM 797 C CA . GLY A 1 101 ? 8.108 3.601 16.893 1.00 88.19 101 GLY A CA 1
ATOM 798 C C . GLY A 1 101 ? 8.468 2.276 16.211 1.00 88.19 101 GLY A C 1
ATOM 799 O O . GLY A 1 101 ? 8.350 2.137 14.995 1.00 88.19 101 GLY A O 1
ATOM 800 N N . ASP A 1 102 ? 8.934 1.298 16.995 1.00 84.88 102 ASP A N 1
ATOM 801 C CA . ASP A 1 102 ? 9.237 -0.049 16.493 1.00 84.88 102 ASP A CA 1
ATOM 802 C C . ASP A 1 102 ? 7.933 -0.826 16.263 1.00 84.88 102 ASP A C 1
ATOM 804 O O . ASP A 1 102 ? 7.323 -1.367 17.191 1.00 84.88 102 ASP A O 1
ATOM 808 N N . VAL A 1 103 ? 7.463 -0.811 15.017 1.00 81.12 103 VAL A N 1
ATOM 809 C CA . VAL A 1 103 ? 6.194 -1.410 14.608 1.00 81.12 103 VAL A CA 1
ATOM 810 C C . VAL A 1 103 ? 6.446 -2.541 13.627 1.00 81.12 103 VAL A C 1
ATOM 812 O O . VAL A 1 103 ? 7.034 -2.353 12.567 1.00 81.12 103 VAL A O 1
ATOM 815 N N . LYS A 1 104 ? 5.909 -3.717 13.960 1.00 88.75 104 LYS A N 1
ATOM 816 C CA . LYS A 1 104 ? 5.814 -4.861 13.052 1.00 88.75 104 LYS A CA 1
ATOM 817 C C . LYS A 1 104 ? 4.377 -5.005 12.569 1.00 88.75 104 LYS A C 1
ATOM 819 O O . LYS A 1 104 ? 3.459 -5.069 13.390 1.00 88.75 104 LYS A O 1
ATOM 824 N N . ALA A 1 105 ? 4.210 -5.051 11.253 1.00 95.25 105 ALA A N 1
ATOM 825 C CA . ALA A 1 105 ? 2.945 -5.315 10.585 1.00 95.25 105 ALA A CA 1
ATOM 826 C C . ALA A 1 105 ? 3.053 -6.612 9.776 1.00 95.25 105 ALA A C 1
ATOM 828 O O . ALA A 1 105 ? 4.113 -6.917 9.231 1.00 95.25 105 ALA A O 1
ATOM 829 N N . ASP A 1 106 ? 1.952 -7.352 9.706 1.00 97.12 106 ASP A N 1
ATOM 830 C CA . ASP A 1 106 ? 1.848 -8.624 8.988 1.00 97.12 106 ASP A CA 1
ATOM 831 C C . ASP A 1 106 ? 1.580 -8.414 7.494 1.00 97.12 106 ASP A C 1
ATOM 833 O O . ASP A 1 106 ? 1.870 -9.280 6.677 1.00 97.12 106 ASP A O 1
ATOM 837 N N . LEU A 1 107 ? 0.995 -7.268 7.144 1.00 97.94 107 LEU A N 1
ATOM 838 C CA . LEU A 1 107 ? 0.665 -6.872 5.783 1.00 97.94 107 LEU A CA 1
ATOM 839 C C . LEU A 1 107 ? 0.624 -5.352 5.646 1.00 97.94 107 LEU A C 1
ATOM 841 O O . LEU A 1 107 ? 0.544 -4.618 6.637 1.00 97.94 107 LEU A O 1
ATOM 845 N N . MET A 1 108 ? 0.661 -4.875 4.407 1.00 97.69 108 MET A N 1
ATOM 846 C CA . MET A 1 108 ? 0.710 -3.447 4.124 1.00 97.69 108 MET A CA 1
ATOM 847 C C . MET A 1 108 ? 0.018 -3.051 2.822 1.00 97.69 108 MET A C 1
ATOM 849 O O . MET A 1 108 ? -0.029 -3.813 1.860 1.00 97.69 108 MET A O 1
ATOM 853 N N . GLU A 1 109 ? -0.468 -1.815 2.801 1.00 98.44 109 GLU A N 1
ATOM 854 C CA . GLU A 1 109 ? -0.884 -1.088 1.602 1.00 98.44 109 GLU A CA 1
ATOM 855 C C . GLU A 1 109 ? 0.004 0.151 1.458 1.00 98.44 109 GLU A C 1
ATOM 857 O O . GLU A 1 109 ? 0.025 1.016 2.336 1.00 98.44 109 GLU A O 1
ATOM 862 N N . ILE A 1 110 ? 0.751 0.237 0.362 1.00 98.25 110 ILE A N 1
ATOM 863 C CA . ILE A 1 110 ? 1.719 1.291 0.064 1.00 98.25 110 ILE A CA 1
ATOM 864 C C . ILE A 1 110 ? 1.325 2.069 -1.190 1.00 98.25 110 ILE A C 1
ATOM 866 O O . ILE A 1 110 ? 0.661 1.555 -2.091 1.00 98.25 110 ILE A O 1
ATOM 870 N N . HIS A 1 111 ? 1.766 3.320 -1.258 1.00 98.25 111 HIS A N 1
ATOM 871 C CA . HIS A 1 111 ? 1.459 4.233 -2.354 1.00 98.25 111 HIS A CA 1
ATOM 872 C C . HIS A 1 111 ? 2.356 3.997 -3.575 1.00 98.25 111 HIS A C 1
ATOM 874 O O . HIS A 1 111 ? 3.323 4.717 -3.833 1.00 98.25 111 HIS A O 1
ATOM 880 N N . ASP A 1 112 ? 2.019 3.000 -4.379 1.00 97.50 112 ASP A N 1
ATOM 881 C CA . ASP A 1 112 ? 2.743 2.649 -5.594 1.00 97.50 112 ASP A CA 1
ATOM 882 C C . ASP A 1 112 ? 2.261 3.465 -6.801 1.00 97.50 112 ASP A C 1
ATOM 884 O O . ASP A 1 112 ? 1.828 2.917 -7.807 1.00 97.50 112 ASP A O 1
ATOM 888 N N . SER A 1 113 ? 2.339 4.798 -6.759 1.00 95.62 113 SER A N 1
ATOM 889 C CA . SER A 1 113 ? 1.942 5.644 -7.904 1.00 95.62 113 SER A CA 1
ATOM 890 C C . SER A 1 113 ? 2.801 5.383 -9.151 1.00 95.62 113 SER A C 1
ATOM 892 O O . SER A 1 113 ? 2.284 5.342 -10.269 1.00 95.62 113 SER A O 1
ATOM 894 N N . PHE A 1 114 ? 4.076 5.035 -8.949 1.00 96.56 114 PHE A N 1
ATOM 895 C CA . PHE A 1 114 ? 4.981 4.449 -9.944 1.00 96.56 114 PHE A CA 1
ATOM 896 C C . PHE A 1 114 ? 5.643 3.167 -9.403 1.00 96.56 114 PHE A C 1
ATOM 898 O O . PHE A 1 114 ? 5.770 3.025 -8.190 1.00 96.56 114 PHE A O 1
ATOM 905 N N . SER A 1 115 ? 6.080 2.233 -10.259 1.00 97.56 115 SER A N 1
ATOM 906 C CA . SER A 1 115 ? 6.805 1.024 -9.798 1.00 97.56 115 SER A CA 1
ATOM 907 C C . SER A 1 115 ? 8.061 1.376 -8.987 1.00 97.56 115 SER A C 1
ATOM 909 O O . SER A 1 115 ? 8.396 0.698 -8.021 1.00 97.56 115 SER A O 1
ATOM 911 N N . ILE A 1 116 ? 8.729 2.485 -9.329 1.00 96.56 116 ILE A N 1
ATOM 912 C CA . ILE A 1 116 ? 9.848 3.018 -8.541 1.00 96.56 116 ILE A CA 1
ATOM 913 C C . ILE A 1 116 ? 9.408 3.489 -7.147 1.00 96.56 116 ILE A C 1
ATOM 915 O O . ILE A 1 116 ? 10.136 3.263 -6.189 1.00 96.56 116 ILE A O 1
ATOM 919 N N . ASN A 1 117 ? 8.212 4.070 -6.991 1.00 96.50 117 ASN A N 1
ATOM 920 C CA . ASN A 1 117 ? 7.705 4.469 -5.674 1.00 96.50 117 ASN A CA 1
ATOM 921 C C . ASN A 1 117 ? 7.533 3.257 -4.761 1.00 96.50 117 ASN A C 1
ATOM 923 O O . ASN A 1 117 ? 7.910 3.332 -3.599 1.00 96.50 117 ASN A O 1
ATOM 927 N N . ALA A 1 118 ? 7.035 2.134 -5.287 1.00 97.62 118 ALA A N 1
ATOM 928 C CA . ALA A 1 118 ? 6.962 0.894 -4.521 1.00 97.62 118 ALA A CA 1
ATOM 929 C C . ALA A 1 118 ? 8.345 0.446 -4.036 1.00 97.62 118 ALA A C 1
ATOM 931 O O . ALA A 1 118 ? 8.522 0.180 -2.849 1.00 97.62 118 ALA A O 1
ATOM 932 N N . ALA A 1 119 ? 9.336 0.433 -4.936 1.00 97.62 119 ALA A N 1
ATOM 933 C CA . ALA A 1 119 ? 10.704 0.070 -4.584 1.00 97.62 119 ALA A CA 1
ATOM 934 C C . ALA A 1 119 ? 11.256 0.967 -3.469 1.00 97.62 119 ALA A C 1
ATOM 936 O O . ALA A 1 119 ? 11.746 0.450 -2.469 1.00 97.62 119 ALA A O 1
ATOM 937 N N . LEU A 1 120 ? 11.132 2.289 -3.618 1.00 97.75 120 LEU A N 1
ATOM 938 C CA . LEU A 1 120 ? 11.643 3.253 -2.647 1.00 97.75 120 LEU A CA 1
ATOM 939 C C . LEU A 1 120 ? 10.919 3.153 -1.303 1.00 97.75 120 LEU A C 1
ATOM 941 O O . LEU A 1 120 ? 11.582 3.106 -0.278 1.00 97.75 120 LEU A O 1
ATOM 945 N N . ILE A 1 121 ? 9.586 3.048 -1.283 1.00 97.81 121 ILE A N 1
ATOM 946 C CA . ILE A 1 121 ? 8.831 2.886 -0.030 1.00 97.81 121 ILE A CA 1
ATOM 947 C C . ILE A 1 121 ? 9.285 1.624 0.711 1.00 97.81 121 ILE A C 1
ATOM 949 O O . ILE A 1 121 ? 9.536 1.686 1.911 1.00 97.81 121 ILE A O 1
ATOM 953 N N . LEU A 1 122 ? 9.439 0.498 0.010 1.00 97.38 122 LEU A N 1
ATOM 954 C CA . LEU A 1 122 ? 9.935 -0.735 0.622 1.00 97.38 122 LEU A CA 1
ATOM 955 C C . LEU A 1 122 ? 11.365 -0.556 1.163 1.00 97.38 122 LEU A C 1
ATOM 957 O O . LEU A 1 122 ? 11.677 -1.021 2.255 1.00 97.38 122 LEU A O 1
ATOM 961 N N . GLU A 1 123 ? 12.241 0.163 0.467 1.00 97.31 123 GLU A N 1
ATOM 962 C CA . GLU A 1 123 ? 13.582 0.463 0.987 1.00 97.31 123 GLU A CA 1
ATOM 963 C C . GLU A 1 123 ? 13.544 1.303 2.271 1.00 97.31 123 GLU A C 1
ATOM 965 O O . GLU A 1 123 ? 14.257 0.986 3.223 1.00 97.31 123 GLU A O 1
ATOM 970 N N . GLU A 1 124 ? 12.672 2.314 2.349 1.00 96.25 124 GLU A N 1
ATOM 971 C CA . GLU A 1 124 ? 12.482 3.124 3.566 1.00 96.25 124 GLU A CA 1
ATOM 972 C C . GLU A 1 124 ? 11.907 2.306 4.736 1.00 96.25 124 GLU A C 1
ATOM 974 O O . GLU A 1 124 ? 12.136 2.632 5.903 1.00 96.25 124 GLU A O 1
ATOM 979 N N . MET A 1 125 ? 11.197 1.214 4.432 1.00 94.38 125 MET A N 1
ATOM 980 C CA . MET A 1 125 ? 10.731 0.221 5.406 1.00 94.38 125 MET A CA 1
ATOM 981 C C . MET A 1 125 ? 11.823 -0.769 5.843 1.00 94.38 125 MET A C 1
ATOM 983 O O . MET A 1 125 ? 11.573 -1.610 6.706 1.00 94.38 125 MET A O 1
ATOM 987 N N . GLY A 1 126 ? 13.025 -0.684 5.270 1.00 93.62 126 GLY A N 1
ATOM 988 C CA . GLY A 1 126 ? 14.168 -1.527 5.618 1.00 93.62 126 GLY A CA 1
ATOM 989 C C . GLY A 1 126 ? 14.377 -2.742 4.712 1.00 93.62 126 GLY A C 1
ATOM 990 O O . GLY A 1 126 ? 15.248 -3.562 5.009 1.00 93.62 126 GLY A O 1
ATOM 991 N N . TYR A 1 127 ? 13.635 -2.873 3.606 1.00 95.38 127 TYR A N 1
ATOM 992 C CA . TYR A 1 127 ? 13.956 -3.877 2.588 1.00 95.38 127 TYR A CA 1
ATOM 993 C C . TYR A 1 127 ? 15.273 -3.516 1.869 1.00 95.38 127 TYR A C 1
ATOM 995 O O . TYR A 1 127 ? 15.642 -2.341 1.797 1.00 95.38 127 TYR A O 1
ATOM 1003 N N . PRO A 1 128 ? 16.021 -4.497 1.325 1.00 95.88 128 PRO A N 1
ATOM 1004 C CA . PRO A 1 128 ? 17.345 -4.235 0.768 1.00 95.88 128 PRO A CA 1
ATOM 1005 C C . PRO A 1 128 ? 17.326 -3.239 -0.401 1.00 95.88 128 PRO A C 1
ATOM 1007 O O . PRO A 1 128 ? 16.651 -3.452 -1.410 1.00 95.88 128 PRO A O 1
ATOM 1010 N N . ARG A 1 129 ? 18.132 -2.178 -0.287 1.00 95.44 129 ARG A N 1
ATOM 1011 C CA . ARG A 1 129 ? 18.269 -1.136 -1.314 1.00 95.44 129 ARG A CA 1
ATOM 1012 C C . ARG A 1 129 ? 18.704 -1.708 -2.664 1.00 95.44 129 ARG A C 1
ATOM 1014 O O . ARG A 1 129 ? 19.669 -2.469 -2.738 1.00 95.44 129 ARG A O 1
ATOM 1021 N N . GLY A 1 130 ? 17.992 -1.332 -3.724 1.00 95.06 130 GLY A N 1
ATOM 1022 C CA . GLY A 1 130 ? 18.199 -1.802 -5.094 1.00 95.06 130 GLY A CA 1
ATOM 1023 C C . GLY A 1 130 ? 17.724 -3.232 -5.366 1.00 95.06 130 GLY A C 1
ATOM 1024 O O . GLY A 1 130 ? 17.967 -3.731 -6.462 1.00 95.06 130 GLY A O 1
ATOM 1025 N N . LYS A 1 131 ? 17.095 -3.893 -4.385 1.00 96.06 131 LYS A N 1
ATOM 1026 C CA . LYS A 1 131 ? 16.593 -5.276 -4.474 1.00 96.06 131 LYS A CA 1
ATOM 1027 C C . LYS A 1 131 ? 15.228 -5.458 -3.803 1.00 96.06 131 LYS A C 1
ATOM 1029 O O . LYS A 1 131 ? 14.783 -6.586 -3.600 1.00 96.06 131 LYS A O 1
ATOM 1034 N N . SER A 1 132 ? 14.555 -4.369 -3.434 1.00 96.50 132 SER A N 1
ATOM 1035 C CA . SER A 1 132 ? 13.291 -4.413 -2.692 1.00 96.50 132 SER A CA 1
ATOM 1036 C C . SER A 1 132 ? 12.143 -5.047 -3.487 1.00 96.50 132 SER A C 1
ATOM 1038 O O . SER A 1 132 ? 11.156 -5.464 -2.889 1.00 96.50 132 SER A O 1
ATOM 1040 N N . LEU A 1 133 ? 12.294 -5.190 -4.811 1.00 96.31 133 LEU A N 1
ATOM 1041 C CA . LEU A 1 133 ? 11.340 -5.868 -5.696 1.00 96.31 133 LEU A CA 1
ATOM 1042 C C . LEU A 1 133 ? 11.752 -7.295 -6.117 1.00 96.31 133 LEU A C 1
ATOM 1044 O O . LEU A 1 133 ? 11.027 -7.922 -6.884 1.00 96.31 133 LEU A O 1
ATOM 1048 N N . ASP A 1 134 ? 12.884 -7.833 -5.650 1.00 93.19 134 ASP A N 1
ATOM 1049 C CA . ASP A 1 134 ? 13.386 -9.129 -6.146 1.00 93.19 134 ASP A CA 1
ATOM 1050 C C . ASP A 1 134 ? 12.542 -10.323 -5.651 1.00 93.19 134 ASP A C 1
ATOM 1052 O O . ASP A 1 134 ? 12.383 -11.310 -6.368 1.00 93.19 134 ASP A O 1
ATOM 1056 N N . ASN A 1 135 ? 11.951 -10.222 -4.451 1.00 88.88 135 ASN A N 1
ATOM 1057 C CA . ASN A 1 135 ? 11.241 -11.319 -3.773 1.00 88.88 135 ASN A CA 1
ATOM 1058 C C . ASN A 1 135 ? 9.784 -10.967 -3.425 1.00 88.88 135 ASN A C 1
ATOM 1060 O O . ASN A 1 135 ? 9.322 -11.235 -2.318 1.00 88.88 135 ASN A O 1
ATOM 1064 N N . LEU A 1 136 ? 9.033 -10.379 -4.363 1.00 90.38 136 LEU A N 1
ATOM 1065 C CA . LEU A 1 136 ? 7.655 -9.906 -4.121 1.00 90.38 136 LEU A CA 1
ATOM 1066 C C . LEU A 1 136 ? 6.696 -10.968 -3.557 1.00 90.38 136 LEU A C 1
ATOM 1068 O O . LEU A 1 136 ? 5.770 -10.617 -2.835 1.00 90.38 136 LEU A O 1
ATOM 1072 N N . ASN A 1 137 ? 6.935 -12.255 -3.829 1.00 88.50 137 ASN A N 1
ATOM 1073 C CA . ASN A 1 137 ? 6.133 -13.352 -3.273 1.00 88.50 137 ASN A CA 1
ATOM 1074 C C . ASN A 1 137 ? 6.217 -13.474 -1.743 1.00 88.50 137 ASN A C 1
ATOM 1076 O O . ASN A 1 137 ? 5.324 -14.051 -1.129 1.00 88.50 137 ASN A O 1
ATOM 1080 N N . GLU A 1 138 ? 7.284 -12.961 -1.133 1.00 90.75 138 GLU A N 1
ATOM 1081 C CA . GLU A 1 138 ? 7.513 -13.011 0.315 1.00 90.75 138 GLU A CA 1
ATOM 1082 C C . GLU A 1 138 ? 7.101 -11.709 1.013 1.00 90.75 138 GLU A C 1
ATOM 1084 O O . GLU A 1 138 ? 7.106 -11.634 2.240 1.00 90.75 138 GLU A O 1
ATOM 1089 N N . ILE A 1 139 ? 6.739 -10.678 0.243 1.00 94.56 139 ILE A N 1
ATOM 1090 C CA . ILE A 1 139 ? 6.393 -9.358 0.759 1.00 94.56 139 ILE A CA 1
ATOM 1091 C C . ILE A 1 139 ? 4.862 -9.245 0.813 1.00 94.56 139 ILE A C 1
ATOM 1093 O O . ILE A 1 139 ? 4.212 -9.237 -0.236 1.00 94.56 139 ILE A O 1
ATOM 1097 N N . PRO A 1 140 ? 4.250 -9.123 2.005 1.00 96.62 140 PRO A N 1
ATOM 1098 C CA . PRO A 1 140 ? 2.799 -9.059 2.154 1.00 96.62 140 PRO A CA 1
ATOM 1099 C C . PRO A 1 140 ? 2.260 -7.652 1.832 1.00 96.62 140 PRO A C 1
ATOM 1101 O O . PRO A 1 140 ? 1.746 -6.948 2.702 1.00 96.62 140 PRO A O 1
ATOM 1104 N N . VAL A 1 141 ? 2.417 -7.212 0.581 1.00 97.94 141 VAL A N 1
ATOM 1105 C CA . VAL A 1 141 ? 2.143 -5.839 0.129 1.00 97.94 141 VAL A CA 1
ATOM 1106 C C . VAL A 1 141 ? 1.046 -5.765 -0.928 1.00 97.94 141 VAL A C 1
ATOM 1108 O O . VAL A 1 141 ? 0.964 -6.604 -1.824 1.00 97.94 141 VAL A O 1
ATOM 1111 N N . ASN A 1 142 ? 0.233 -4.714 -0.825 1.00 98.44 142 ASN A N 1
ATOM 1112 C CA . ASN A 1 142 ? -0.793 -4.300 -1.780 1.00 98.44 142 ASN A CA 1
ATOM 1113 C C . ASN A 1 142 ? -1.730 -5.430 -2.227 1.00 98.44 142 ASN A C 1
ATOM 1115 O O . ASN A 1 142 ? -1.937 -5.605 -3.431 1.00 98.44 142 ASN A O 1
ATOM 1119 N N . PRO A 1 143 ? -2.342 -6.199 -1.305 1.00 97.94 143 PRO A N 1
ATOM 1120 C CA . PRO A 1 143 ? -3.267 -7.259 -1.696 1.00 97.94 143 PRO A CA 1
ATOM 1121 C C . PRO A 1 143 ? -4.505 -6.734 -2.451 1.00 97.94 143 PRO A C 1
ATOM 1123 O O . PRO A 1 143 ? -5.200 -7.516 -3.096 1.00 97.94 143 PRO A O 1
ATOM 1126 N N . SER A 1 144 ? -4.776 -5.421 -2.432 1.00 98.06 144 SER A N 1
ATOM 1127 C CA . SER A 1 144 ? -5.786 -4.789 -3.294 1.00 98.06 144 SER A CA 1
ATOM 1128 C C . SER A 1 144 ? -5.449 -4.802 -4.790 1.00 98.06 144 SER A C 1
ATOM 1130 O O . SER A 1 144 ? -6.341 -4.586 -5.617 1.00 98.06 144 SER A O 1
ATOM 1132 N N . GLY A 1 145 ? -4.180 -5.020 -5.144 1.00 98.00 145 GLY A N 1
ATOM 1133 C CA . GLY A 1 145 ? -3.629 -4.768 -6.475 1.00 98.00 145 GLY A CA 1
ATOM 1134 C C . GLY A 1 145 ? -3.037 -3.372 -6.656 1.00 98.00 145 GLY A C 1
ATOM 1135 O O . GLY A 1 145 ? -2.705 -3.018 -7.790 1.00 98.00 145 GLY A O 1
ATOM 1136 N N . GLY A 1 146 ? -2.922 -2.587 -5.577 1.00 98.00 146 GLY A N 1
ATOM 1137 C CA . GLY A 1 146 ? -2.241 -1.290 -5.547 1.00 98.00 146 GLY A CA 1
ATOM 1138 C C . GLY A 1 146 ? -2.803 -0.275 -6.541 1.00 98.00 146 GLY A C 1
ATOM 1139 O O . GLY A 1 146 ? -3.713 -0.544 -7.322 1.00 98.00 146 GLY A O 1
ATOM 1140 N N . LEU A 1 147 ? -2.227 0.916 -6.604 1.00 98.19 147 LEU A N 1
ATOM 1141 C CA . LEU A 1 147 ? -2.659 1.971 -7.527 1.00 98.19 147 LEU A CA 1
ATOM 1142 C C . LEU A 1 147 ? -2.522 1.556 -9.012 1.00 98.19 147 LEU A C 1
ATOM 1144 O O . LEU A 1 147 ? -3.112 2.187 -9.891 1.00 98.19 147 LEU A O 1
ATOM 1148 N N . LYS A 1 148 ? -1.763 0.489 -9.294 1.00 97.69 148 LYS A N 1
ATOM 1149 C CA . LYS A 1 148 ? -1.545 -0.129 -10.617 1.00 97.69 148 LYS A CA 1
ATOM 1150 C C . LYS A 1 148 ? -2.811 -0.730 -11.190 1.00 97.69 148 LYS A C 1
ATOM 1152 O O . LYS A 1 148 ? -3.200 -0.379 -12.298 1.00 97.69 148 LYS A O 1
ATOM 1157 N N . SER A 1 149 ? -3.458 -1.603 -10.424 1.00 98.00 149 SER A N 1
ATOM 1158 C CA . SER A 1 149 ? -4.635 -2.336 -10.885 1.00 98.00 149 SER A CA 1
ATOM 1159 C C . SER A 1 149 ? -5.902 -1.859 -10.185 1.00 98.00 149 SER A C 1
ATOM 1161 O O . SER A 1 149 ? -6.950 -1.715 -10.823 1.00 98.00 149 SER A O 1
ATOM 1163 N N . ARG A 1 150 ? -5.814 -1.548 -8.882 1.00 97.75 150 ARG A N 1
ATOM 1164 C CA . ARG A 1 150 ? -6.952 -1.083 -8.083 1.00 97.75 150 ARG A CA 1
ATOM 1165 C C . ARG A 1 150 ? -7.524 0.232 -8.602 1.00 97.75 150 ARG A C 1
ATOM 1167 O O . ARG A 1 150 ? -8.746 0.400 -8.589 1.00 97.75 150 ARG A O 1
ATOM 1174 N N . GLY A 1 151 ? -6.645 1.113 -9.078 1.00 97.06 151 GLY A N 1
ATOM 1175 C CA . GLY A 1 151 ? -6.945 2.455 -9.574 1.00 97.06 151 GLY A CA 1
ATOM 1176 C C . GLY A 1 151 ? -6.454 3.560 -8.634 1.00 97.06 151 GLY A C 1
ATOM 1177 O O . GLY A 1 151 ? -6.272 3.343 -7.438 1.00 97.06 151 GLY A O 1
ATOM 1178 N N . TYR A 1 152 ? -6.260 4.757 -9.188 1.00 97.06 152 TYR A N 1
ATOM 1179 C CA . TYR A 1 152 ? -5.735 5.935 -8.496 1.00 97.06 152 TYR A CA 1
ATOM 1180 C C . TYR A 1 152 ? -6.692 7.139 -8.593 1.00 97.06 152 TYR A C 1
ATOM 1182 O O . TYR A 1 152 ? -6.494 8.034 -9.426 1.00 97.06 152 TYR A O 1
ATOM 1190 N N . PRO A 1 153 ? -7.724 7.183 -7.726 1.00 94.69 153 PRO A N 1
ATOM 1191 C CA . PRO A 1 153 ? -8.677 8.289 -7.610 1.00 94.69 153 PRO A CA 1
ATOM 1192 C C . PRO A 1 153 ? -8.158 9.414 -6.700 1.00 94.69 153 PRO A C 1
ATOM 1194 O O . PRO A 1 153 ? -8.836 9.842 -5.764 1.00 94.69 153 PRO A O 1
ATOM 1197 N N . GLY A 1 154 ? -6.926 9.878 -6.942 1.00 91.31 154 GLY A N 1
ATOM 1198 C CA . GLY A 1 154 ? -6.318 11.016 -6.240 1.00 91.31 154 GLY A CA 1
ATOM 1199 C C . GLY A 1 154 ? -6.500 10.953 -4.718 1.00 91.31 154 GLY A C 1
ATOM 1200 O O . GLY A 1 154 ? -6.027 10.015 -4.073 1.00 91.31 154 GLY A O 1
ATOM 1201 N N . GLY A 1 155 ? -7.231 11.925 -4.159 1.00 89.62 155 GLY A N 1
ATOM 1202 C CA . GLY A 1 155 ? -7.466 12.061 -2.716 1.00 89.62 155 GLY A CA 1
ATOM 1203 C C . GLY A 1 155 ? -8.220 10.902 -2.047 1.00 89.62 155 GLY A C 1
ATOM 1204 O O . GLY A 1 155 ? -8.095 10.723 -0.839 1.00 89.62 155 GLY A O 1
ATOM 1205 N N . ALA A 1 156 ? -8.952 10.066 -2.793 1.00 95.00 156 ALA A N 1
ATOM 1206 C CA . ALA A 1 156 ? -9.631 8.903 -2.212 1.00 95.00 156 ALA A CA 1
ATOM 1207 C C . ALA A 1 156 ? -8.678 7.726 -1.921 1.00 95.00 156 ALA A C 1
ATOM 1209 O O . ALA A 1 156 ? -9.034 6.827 -1.161 1.00 95.00 156 ALA A O 1
ATOM 1210 N N . THR A 1 157 ? -7.457 7.740 -2.467 1.00 95.56 157 THR A N 1
ATOM 1211 C CA . THR A 1 157 ? -6.492 6.627 -2.386 1.00 95.56 157 THR A CA 1
ATOM 1212 C C . THR A 1 157 ? -6.152 6.225 -0.953 1.00 95.56 157 THR A C 1
ATOM 1214 O O . THR A 1 157 ? -6.229 5.046 -0.622 1.00 95.56 157 THR A O 1
ATOM 1217 N N . GLY A 1 158 ? -5.850 7.183 -0.071 1.00 96.50 158 GLY A N 1
ATOM 1218 C CA . GLY A 1 158 ? -5.548 6.865 1.331 1.00 96.50 158 GLY A CA 1
ATOM 1219 C C . GLY A 1 158 ? -6.722 6.176 2.038 1.00 96.50 158 GLY A C 1
ATOM 1220 O O . GLY A 1 158 ? -6.534 5.262 2.836 1.00 96.50 158 GLY A O 1
ATOM 1221 N N . ILE A 1 159 ? -7.957 6.548 1.684 1.00 97.62 159 ILE A N 1
ATOM 1222 C CA . ILE A 1 159 ? -9.171 5.927 2.227 1.00 97.62 159 ILE A CA 1
ATOM 1223 C C . ILE A 1 159 ? -9.437 4.555 1.586 1.00 97.62 159 ILE A C 1
ATOM 1225 O O . ILE A 1 159 ? -9.956 3.667 2.260 1.00 97.62 159 ILE A O 1
ATOM 1229 N N . TYR A 1 160 ? -9.053 4.333 0.322 1.00 97.44 160 TYR A N 1
ATOM 1230 C CA . TYR A 1 160 ? -9.083 3.002 -0.310 1.00 97.44 160 TYR A CA 1
ATOM 1231 C C . TYR A 1 160 ? -8.179 2.041 0.455 1.00 97.44 160 TYR A C 1
ATOM 1233 O O . TYR A 1 160 ? -8.638 0.984 0.883 1.00 97.44 160 TYR A O 1
ATOM 1241 N N . GLN A 1 161 ? -6.935 2.456 0.702 1.00 98.38 161 GLN A N 1
ATOM 1242 C CA . GLN A 1 161 ? -5.957 1.660 1.438 1.00 98.38 161 GLN A CA 1
ATOM 1243 C C . GLN A 1 161 ? -6.480 1.289 2.835 1.00 98.38 161 GLN A C 1
ATOM 1245 O O . GLN A 1 161 ? -6.489 0.114 3.191 1.00 98.38 161 GLN A O 1
ATOM 1250 N N . VAL A 1 162 ? -7.001 2.255 3.605 1.00 98.25 162 VAL A N 1
ATOM 1251 C CA . VAL A 1 162 ? -7.562 1.983 4.946 1.00 98.25 162 VAL A CA 1
ATOM 1252 C C . VAL A 1 162 ? -8.805 1.092 4.882 1.00 98.25 162 VAL A C 1
ATOM 1254 O O . VAL A 1 162 ? -8.957 0.190 5.704 1.00 98.25 162 VAL A O 1
ATOM 1257 N N . SER A 1 163 ? -9.707 1.309 3.926 1.00 97.56 163 SER A N 1
ATOM 1258 C CA . SER A 1 163 ? -10.934 0.513 3.805 1.00 97.56 163 SER A CA 1
ATOM 1259 C C . SER A 1 163 ? -10.639 -0.944 3.437 1.00 97.56 163 SER A C 1
ATOM 1261 O O . SER A 1 163 ? -11.202 -1.871 4.022 1.00 97.56 163 SER A O 1
ATOM 1263 N N . GLU A 1 164 ? -9.721 -1.177 2.504 1.00 97.75 164 GLU A N 1
ATOM 1264 C CA . GLU A 1 164 ? -9.400 -2.524 2.026 1.00 97.75 164 GLU A CA 1
ATOM 1265 C C . GLU A 1 164 ? -8.513 -3.284 3.004 1.00 97.75 164 GLU A C 1
ATOM 1267 O O . GLU A 1 164 ? -8.780 -4.455 3.270 1.00 97.75 164 GLU A O 1
ATOM 1272 N N . ILE A 1 165 ? -7.550 -2.623 3.650 1.00 97.88 165 ILE A N 1
ATOM 1273 C CA . ILE A 1 165 ? -6.767 -3.260 4.712 1.00 97.88 165 ILE A CA 1
ATOM 1274 C C . ILE A 1 165 ? -7.640 -3.587 5.936 1.00 97.88 165 ILE A C 1
ATOM 1276 O O . ILE A 1 165 ? -7.434 -4.599 6.601 1.00 97.88 165 ILE A O 1
ATOM 1280 N N . THR A 1 166 ? -8.672 -2.781 6.209 1.00 97.56 166 THR A N 1
ATOM 1281 C CA . THR A 1 166 ? -9.669 -3.083 7.247 1.00 97.56 166 THR A CA 1
ATOM 1282 C C . THR A 1 166 ? -10.439 -4.354 6.889 1.00 97.56 166 THR A C 1
ATOM 1284 O O . THR A 1 166 ? -10.604 -5.233 7.732 1.00 97.56 166 THR A O 1
ATOM 1287 N N . GLN A 1 167 ? -10.856 -4.506 5.628 1.00 97.31 167 GLN A N 1
ATOM 1288 C CA . GLN A 1 167 ? -11.485 -5.739 5.144 1.00 97.31 167 GLN A CA 1
ATOM 1289 C C . GLN A 1 167 ? -10.534 -6.948 5.216 1.00 97.31 167 GLN A C 1
ATOM 1291 O O . GLN A 1 167 ? -10.993 -8.045 5.544 1.00 97.31 167 GLN A O 1
ATOM 1296 N N . GLN A 1 168 ? -9.231 -6.764 4.953 1.00 97.94 168 GLN A N 1
ATOM 1297 C CA . GLN A 1 168 ? -8.209 -7.809 5.121 1.00 97.94 168 GLN A CA 1
ATOM 1298 C C . GLN A 1 168 ? -8.142 -8.276 6.573 1.00 97.94 168 GLN A C 1
ATOM 1300 O O . GLN A 1 168 ? -8.336 -9.458 6.847 1.00 97.94 168 GLN A O 1
ATOM 1305 N N . LEU A 1 169 ? -7.959 -7.340 7.510 1.00 98.06 169 LEU A N 1
ATOM 1306 C CA . LEU A 1 169 ? -7.872 -7.633 8.941 1.00 98.06 169 LEU A CA 1
ATOM 1307 C C . LEU A 1 169 ? -9.144 -8.310 9.460 1.00 98.06 169 LEU A C 1
ATOM 1309 O O . LEU A 1 169 ? -9.067 -9.265 10.232 1.00 98.06 169 LEU A O 1
ATOM 1313 N N . LEU A 1 170 ? -10.321 -7.885 8.995 1.00 96.62 170 LEU A N 1
ATOM 1314 C CA . LEU A 1 170 ? -11.602 -8.512 9.334 1.00 96.62 170 LEU A CA 1
ATOM 1315 C C . LEU A 1 170 ? -11.811 -9.888 8.670 1.00 96.62 170 LEU A C 1
ATOM 1317 O O . LEU A 1 170 ? -12.669 -10.649 9.119 1.00 96.62 170 LEU A O 1
ATOM 1321 N N . GLY A 1 171 ? -11.005 -10.256 7.672 1.00 96.31 171 GLY A N 1
ATOM 1322 C CA . GLY A 1 171 ? -11.095 -11.529 6.947 1.00 96.31 171 GLY A CA 1
ATOM 1323 C C . GLY A 1 171 ? -12.203 -11.571 5.889 1.00 96.31 171 GLY A C 1
ATOM 1324 O O . GLY A 1 171 ? -12.545 -12.645 5.393 1.00 96.31 171 GLY A O 1
ATOM 1325 N N . VAL A 1 172 ? -12.762 -10.411 5.539 1.00 96.38 172 VAL A N 1
ATOM 1326 C CA . VAL A 1 172 ? -13.908 -10.264 4.625 1.00 96.38 172 VAL A CA 1
ATOM 1327 C C . VAL A 1 172 ? -13.524 -9.665 3.272 1.00 96.38 172 VAL A C 1
ATOM 1329 O O . VAL A 1 172 ? -14.398 -9.451 2.435 1.00 96.38 172 VAL A O 1
ATOM 1332 N N . PHE A 1 173 ? -12.235 -9.388 3.041 1.00 97.62 173 PHE A N 1
ATOM 1333 C CA . PHE A 1 173 ? -11.776 -8.873 1.754 1.00 97.62 173 PHE A CA 1
ATOM 1334 C C . PHE A 1 173 ? -12.092 -9.867 0.620 1.00 97.62 173 PHE A C 1
ATOM 1336 O O . PHE A 1 173 ? -11.748 -11.046 0.744 1.00 97.62 173 PHE A O 1
ATOM 1343 N N . PRO A 1 174 ? -12.746 -9.423 -0.471 1.00 96.75 174 PRO A N 1
ATOM 1344 C CA . PRO A 1 174 ? -13.262 -10.329 -1.496 1.00 96.75 174 PRO A CA 1
ATOM 1345 C C . PRO A 1 174 ? -12.220 -10.809 -2.517 1.00 96.75 174 PRO A C 1
ATOM 1347 O O . PRO A 1 174 ? -12.500 -11.767 -3.231 1.00 96.75 174 PRO A O 1
ATOM 1350 N N . GLY A 1 175 ? -11.063 -10.145 -2.615 1.00 96.69 175 GLY A N 1
ATOM 1351 C CA . GLY A 1 175 ? -9.986 -10.508 -3.542 1.00 96.69 175 GLY A CA 1
ATOM 1352 C C . GLY A 1 175 ? -8.868 -11.313 -2.881 1.00 96.69 175 GLY A C 1
ATOM 1353 O O . GLY A 1 175 ? -9.109 -12.113 -1.974 1.00 96.69 175 GLY A O 1
ATOM 1354 N N . HIS A 1 176 ? -7.630 -11.069 -3.313 1.00 96.81 176 HIS A N 1
ATOM 1355 C CA . HIS A 1 176 ? -6.448 -11.707 -2.742 1.00 96.81 176 HIS A CA 1
ATOM 1356 C C . HIS A 1 176 ? -6.346 -11.445 -1.230 1.00 96.81 176 HIS A C 1
ATOM 1358 O O . HIS A 1 176 ? -6.355 -10.293 -0.801 1.00 96.81 176 HIS A O 1
ATOM 1364 N N . ARG A 1 177 ? -6.251 -12.492 -0.402 1.00 96.00 177 ARG A N 1
ATOM 1365 C CA . ARG A 1 177 ? -6.233 -12.361 1.067 1.00 96.00 177 ARG A CA 1
ATOM 1366 C C . ARG A 1 177 ? -4.872 -12.684 1.656 1.00 96.00 177 ARG A C 1
ATOM 1368 O O . ARG A 1 177 ? -4.3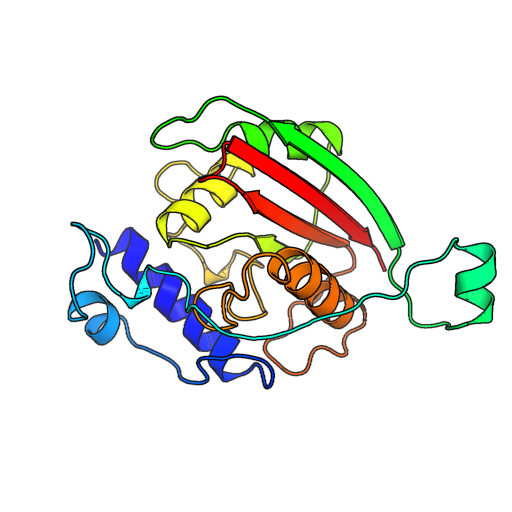11 -13.740 1.376 1.00 96.00 177 ARG A O 1
ATOM 1375 N N . ILE A 1 178 ? -4.422 -11.823 2.562 1.00 95.75 178 ILE A N 1
ATOM 1376 C CA . ILE A 1 178 ? -3.233 -12.039 3.387 1.00 95.75 178 ILE A CA 1
ATOM 1377 C C . ILE A 1 178 ? -3.686 -12.099 4.846 1.00 95.75 178 ILE A C 1
ATOM 1379 O O . ILE A 1 178 ? -4.401 -11.220 5.321 1.00 95.75 178 ILE A O 1
ATOM 1383 N N . SER A 1 179 ? -3.306 -13.163 5.554 1.00 92.75 179 SER A N 1
ATOM 1384 C CA . SER A 1 179 ? -3.661 -13.326 6.968 1.00 92.75 179 SER A CA 1
ATOM 1385 C C . SER A 1 179 ? -2.774 -12.451 7.849 1.00 92.75 179 SER A C 1
ATOM 1387 O O . SER A 1 179 ? -1.560 -12.441 7.677 1.00 92.75 179 SER A O 1
ATOM 1389 N N . GLY A 1 180 ? -3.372 -11.765 8.818 1.00 95.38 180 GLY A N 1
ATOM 1390 C CA . GLY A 1 180 ? -2.657 -10.931 9.777 1.00 95.38 180 GLY A CA 1
ATOM 1391 C C . GLY A 1 180 ? -3.611 -10.275 10.767 1.00 95.38 180 GLY A C 1
ATOM 1392 O O . GLY A 1 180 ? -4.825 -10.253 10.553 1.00 95.38 180 GLY A O 1
ATOM 1393 N N . THR A 1 181 ? -3.067 -9.749 11.858 1.00 96.75 181 THR A N 1
ATOM 1394 C CA . THR A 1 181 ? -3.816 -8.971 12.856 1.00 96.75 181 THR A CA 1
ATOM 1395 C C . THR A 1 181 ? -3.352 -7.525 12.922 1.00 96.75 181 THR A C 1
ATOM 1397 O O . THR A 1 181 ? -4.094 -6.687 13.434 1.00 96.75 181 THR A O 1
ATOM 1400 N N . LYS A 1 182 ? -2.176 -7.207 12.366 1.00 97.75 182 LYS A N 1
ATOM 1401 C CA . LYS A 1 182 ? -1.629 -5.852 12.279 1.00 97.75 182 LYS A CA 1
ATOM 1402 C C . LYS A 1 182 ? -1.298 -5.494 10.849 1.00 97.75 182 LYS A C 1
ATOM 1404 O O . LYS A 1 182 ? -0.559 -6.216 10.189 1.00 97.75 182 LYS A O 1
ATOM 1409 N N . ALA A 1 183 ? -1.772 -4.343 10.399 1.00 98.31 183 ALA A N 1
ATOM 1410 C CA . ALA A 1 183 ? -1.493 -3.864 9.059 1.00 98.31 183 ALA A CA 1
ATOM 1411 C C . ALA A 1 183 ? -1.011 -2.419 9.046 1.00 98.31 183 ALA A C 1
ATOM 1413 O O . ALA A 1 183 ? -1.413 -1.605 9.881 1.00 98.31 183 ALA A O 1
ATOM 1414 N N . LEU A 1 184 ? -0.164 -2.106 8.071 1.00 98.31 184 LEU A N 1
ATOM 1415 C CA . LEU A 1 184 ? 0.394 -0.776 7.881 1.00 98.31 184 LEU A CA 1
ATOM 1416 C C . LEU A 1 184 ? -0.104 -0.168 6.571 1.00 98.31 184 LEU A C 1
ATOM 1418 O O . LEU A 1 184 ? 0.037 -0.758 5.506 1.00 98.31 184 LEU A O 1
ATOM 1422 N N . VAL A 1 185 ? -0.651 1.039 6.642 1.00 98.56 185 VAL A N 1
ATOM 1423 C CA . VAL A 1 185 ? -0.937 1.854 5.459 1.00 98.56 185 VAL A CA 1
ATOM 1424 C C . VAL A 1 185 ? 0.137 2.920 5.335 1.00 98.56 185 VAL A C 1
ATOM 1426 O O . VAL A 1 185 ? 0.431 3.598 6.317 1.00 98.56 185 VAL A O 1
ATOM 1429 N N . ILE A 1 186 ? 0.693 3.082 4.138 1.00 98.25 186 ILE A N 1
ATOM 1430 C CA . ILE A 1 186 ? 1.632 4.147 3.787 1.00 98.25 186 ILE A CA 1
ATOM 1431 C C . ILE A 1 186 ? 1.076 4.869 2.563 1.00 98.25 186 ILE A C 1
ATOM 1433 O O . ILE A 1 186 ? 1.055 4.319 1.459 1.00 98.25 186 ILE A O 1
ATOM 1437 N N . THR A 1 187 ? 0.643 6.114 2.751 1.00 97.44 187 THR A N 1
ATOM 1438 C CA . THR A 1 187 ? 0.246 6.992 1.648 1.00 97.44 187 THR A CA 1
ATOM 1439 C C . THR A 1 187 ? 1.232 8.140 1.503 1.00 97.44 187 THR A C 1
ATOM 1441 O O . THR A 1 187 ? 1.634 8.744 2.495 1.00 97.44 187 THR A O 1
ATOM 1444 N N . THR A 1 188 ? 1.609 8.458 0.269 1.00 96.94 188 THR A N 1
ATOM 1445 C CA . THR A 1 188 ? 2.485 9.590 -0.044 1.00 96.94 188 THR A CA 1
ATOM 1446 C C . THR A 1 188 ? 1.760 10.596 -0.920 1.00 96.94 188 THR A C 1
ATOM 1448 O O . THR A 1 188 ? 0.883 10.212 -1.692 1.00 96.94 188 THR A O 1
ATOM 1451 N N . ASP A 1 189 ? 2.173 11.854 -0.860 1.00 93.12 189 ASP A N 1
ATOM 1452 C CA . ASP A 1 189 ? 1.747 12.899 -1.790 1.00 93.12 189 ASP A CA 1
ATOM 1453 C C . ASP A 1 189 ? 2.967 13.633 -2.366 1.00 93.12 189 ASP A C 1
ATOM 1455 O O . ASP A 1 189 ? 4.089 13.439 -1.889 1.00 93.12 189 ASP A O 1
ATOM 1459 N N . GLU A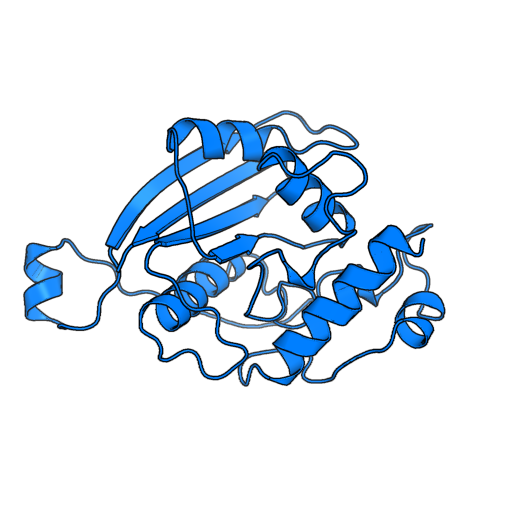 1 190 ? 2.762 14.439 -3.411 1.00 87.31 190 GLU A N 1
ATOM 1460 C CA . GLU A 1 190 ? 3.771 15.357 -3.963 1.00 87.31 190 GLU A CA 1
ATOM 1461 C C . GLU A 1 190 ? 5.119 14.676 -4.292 1.00 87.31 190 GLU A C 1
ATOM 1463 O O . GLU A 1 190 ? 6.194 15.138 -3.921 1.00 87.31 190 GLU A O 1
ATOM 1468 N N . LEU A 1 191 ? 5.077 13.535 -4.992 1.00 89.69 191 LEU A N 1
ATOM 1469 C CA . LEU A 1 191 ? 6.270 12.728 -5.320 1.00 89.69 191 LEU A CA 1
ATOM 1470 C C . LEU A 1 191 ? 7.049 12.228 -4.089 1.00 89.69 191 LEU A C 1
ATOM 1472 O O . LEU A 1 191 ? 8.237 11.927 -4.187 1.00 89.69 191 LEU A O 1
ATOM 1476 N N . GLY A 1 192 ? 6.379 12.097 -2.945 1.00 93.50 192 GLY A N 1
ATOM 1477 C CA . GLY A 1 192 ? 6.981 11.587 -1.720 1.00 93.50 192 GLY A CA 1
ATOM 1478 C C . GLY A 1 192 ? 7.596 12.663 -0.828 1.00 93.50 192 GLY A C 1
ATOM 1479 O O . GLY A 1 192 ? 8.327 12.322 0.098 1.00 93.50 192 GLY A O 1
ATOM 1480 N N . THR A 1 193 ? 7.312 13.950 -1.037 1.00 96.81 193 THR A N 1
ATOM 1481 C CA . THR A 1 193 ? 7.694 14.989 -0.060 1.00 96.81 193 THR A CA 1
ATOM 1482 C C . THR A 1 193 ? 6.846 14.916 1.203 1.00 96.81 193 THR A C 1
ATOM 1484 O O . THR A 1 193 ? 7.314 15.324 2.257 1.00 96.81 193 THR A O 1
ATOM 1487 N N . SER A 1 194 ? 5.638 14.353 1.137 1.00 97.12 194 SER A N 1
ATOM 1488 C CA . SER A 1 194 ? 4.766 14.143 2.295 1.00 97.12 194 SER A CA 1
ATOM 1489 C C . SER A 1 194 ? 4.366 12.679 2.406 1.00 97.12 194 SER A C 1
ATOM 1491 O O . SER A 1 194 ? 3.996 12.060 1.405 1.00 97.12 194 SER A O 1
ATOM 1493 N N . ALA A 1 195 ? 4.397 12.130 3.619 1.00 97.81 195 ALA A N 1
ATOM 1494 C CA . ALA A 1 195 ? 3.958 10.767 3.890 1.00 97.81 195 ALA A CA 1
ATOM 1495 C C . ALA A 1 195 ? 3.114 10.687 5.160 1.00 97.81 195 ALA A C 1
ATOM 1497 O O . ALA A 1 195 ? 3.420 11.309 6.180 1.00 97.81 195 ALA A O 1
ATOM 1498 N N . TYR A 1 196 ? 2.080 9.856 5.094 1.00 97.69 196 TYR A N 1
ATOM 1499 C CA . TYR A 1 196 ? 1.223 9.494 6.211 1.00 97.69 196 TYR A CA 1
ATOM 1500 C C . TYR A 1 196 ? 1.285 7.985 6.400 1.00 97.69 196 TYR A C 1
ATOM 1502 O O . TYR A 1 196 ? 1.175 7.222 5.435 1.00 97.69 196 TYR A O 1
ATOM 1510 N N . THR A 1 197 ? 1.430 7.558 7.646 1.00 98.12 197 THR A N 1
ATOM 1511 C CA . THR A 1 197 ? 1.443 6.148 8.021 1.00 98.12 197 THR A CA 1
ATOM 1512 C C . THR A 1 197 ? 0.335 5.873 9.024 1.00 98.12 197 THR A C 1
ATOM 1514 O O . THR A 1 197 ? 0.076 6.677 9.917 1.00 98.12 197 THR A O 1
ATOM 1517 N N . ILE A 1 198 ? -0.362 4.749 8.880 1.00 98.19 198 ILE A N 1
ATOM 1518 C CA . ILE A 1 198 ? -1.433 4.352 9.800 1.00 98.19 198 ILE A CA 1
ATOM 1519 C C . ILE A 1 198 ? -1.218 2.892 10.172 1.00 98.19 198 ILE A C 1
ATOM 1521 O O . ILE A 1 198 ? -1.241 2.019 9.305 1.00 98.19 198 ILE A O 1
ATOM 1525 N N . LEU A 1 199 ? -1.024 2.632 11.464 1.00 98.19 199 LEU A N 1
ATOM 1526 C CA . LEU A 1 199 ? -1.000 1.281 12.012 1.00 98.19 199 LEU A CA 1
ATOM 1527 C C . LEU A 1 199 ? -2.408 0.889 12.454 1.00 98.19 199 LEU A C 1
ATOM 1529 O O . LEU A 1 199 ? -3.011 1.551 13.305 1.00 98.19 199 LEU A O 1
ATOM 1533 N N . LEU A 1 200 ? -2.900 -0.214 11.907 1.00 97.94 200 LEU A N 1
ATOM 1534 C CA . LEU A 1 200 ? -4.210 -0.784 12.187 1.00 97.94 200 LEU A CA 1
ATOM 1535 C C . LEU A 1 200 ? -4.039 -2.146 12.868 1.00 97.94 200 LEU A C 1
ATOM 1537 O O . LEU A 1 200 ? -3.164 -2.920 12.487 1.00 97.94 200 LEU A O 1
ATOM 1541 N N . GLU A 1 201 ? -4.860 -2.437 13.875 1.00 96.75 201 GLU A N 1
ATOM 1542 C CA . GLU A 1 201 ? -4.844 -3.708 14.614 1.00 96.75 201 GLU A CA 1
ATOM 1543 C C . GLU A 1 201 ? -6.272 -4.213 14.837 1.00 96.75 201 GLU A C 1
ATOM 1545 O O . GLU A 1 201 ? -7.150 -3.435 15.226 1.00 96.75 201 GLU A O 1
ATOM 1550 N N . ARG A 1 202 ? -6.499 -5.504 14.581 1.00 92.69 202 ARG A N 1
ATOM 1551 C CA . ARG A 1 202 ? -7.753 -6.191 14.911 1.00 92.69 202 ARG A CA 1
ATOM 1552 C C . ARG A 1 202 ? -7.829 -6.535 16.395 1.00 92.69 202 ARG A C 1
ATOM 1554 O O . ARG A 1 202 ? -6.848 -7.102 16.918 1.00 92.69 202 ARG A O 1
#

Sequence (202 aa):
YDYFAQWPVYMHKYGSENPYAYLKFPVDLKTVKESQLVSDPLRIFDTAARADGASAILMTNEELGKKISENYVKVKAVGFSTSEFRIGEIPSVHGALKTLGDVKADLMEIHDSFSINAALILEEMGYPRGKSLDNLNEIPVNPSGGLKSRGYPGGATGIYQVSEITQQLLGVFPGHRISGTKALVITTDELGTSAYTILLER

Foldseek 3Di:
DLLLLLLLQVLQQLLLQAPLWPANHHDDSVCLCPADDDDVPHHPLQAFAADADAFDDDDDDPVVVVVVDPQFKDFPDKFKAFADDDPQAQVRLLRRVVRSPDDDFQAEEAASRGSSRQLRSQVSVPQDRPCSRVCVVPHRYDSNSHSSTRNPNDPRRQNVRVVQVSCQCSVNRRTRHGDTFKYKYWDAPDNNRIIMITIMGD